Protein AF-A0A100HNG0-F1 (afdb_monomer_lite)

pLDDT: mean 71.79, std 19.23, range [31.38, 97.0]

Sequence (248 aa):
MIPTLTGMSERMNLNMEPPEPAGDRAWPEFVRHSYGSNEGLTDDTQNSEAYPYGYLGWFIRMGHHVASLIGAHTGRTDDAAVLAAALLGDMDEERDMQREHPEGLALLDEVQGLLLGKLRQFSLPVGPLLYDADEAVSVLEAWGPRIEGFHGNACVALVNYLESVKTRCQELGEVRVRRATPPAVLQVSEAEVRADVAEQLRDLAVDVEEGRLRVQEVRTGRRGSHVEVLIMGRVTRRAPDTASSEAS

Secondary structure (DSSP, 8-state):
---------PPPPTTPPPPPPPTTS---HHHHS----GGGGS-SSS-TTS-TTHHHHHHHHHHHHHHHH--TT--TTSHHHHHHHHHHHHHHHHHHHTTT-HHHHHHHHHHHHHHHHHHHHTT--SSGGG--HHHHHHHHHHHHHHHTT--SHHHHHHHHHHHHHHHHHHHT--EEEEEEPPP--S---HHHHHHHHHHHHHHHHHHHHTTSEEEEEEEEEEETTEEEEEEEEEE--PPP----S---

Foldseek 3Di:
DDDPPPPPPPADDLQDQFDADDPPDDDDPLLRDTDDDPVLPPDPPDPPVPDLCNLLSRLLSLLVRLLVVQDQPDDQLGRSLLLLLLSLVCLVVQCVSCVVPVVSNVSSVVSNCSSVVRCVVNVHDNALLPDFLVSLVSNCVVPVVVLVPDDHSSSVSNVVRNVRSVVNNPVQDWDWDKDKDPPDPPDDDPVNLVVVVVVVVVVVVVCVVVVQKAFPDWDWDDDPPIIITTTGITGRPDDPPPPDDDDD

Radius of gyration: 25.21 Å; chains: 1; bounding box: 70×52×72 Å

Structure (mmCIF, N/CA/C/O backbone):
data_AF-A0A100HNG0-F1
#
_entry.id   AF-A0A100HNG0-F1
#
loop_
_atom_site.group_PDB
_atom_site.id
_atom_site.type_symbol
_atom_site.label_atom_id
_atom_site.label_alt_id
_atom_site.label_comp_id
_atom_site.label_asym_id
_atom_site.label_entity_id
_atom_site.label_seq_id
_atom_site.pdbx_PDB_ins_code
_atom_site.Cartn_x
_atom_site.Cartn_y
_atom_site.Cartn_z
_atom_site.occupancy
_atom_site.B_iso_or_equiv
_atom_site.auth_seq_id
_atom_site.auth_comp_id
_atom_site.auth_asym_id
_atom_site.auth_atom_id
_atom_site.pdbx_PDB_model_num
ATOM 1 N N . MET A 1 1 ? -2.786 -38.242 12.229 1.00 33.72 1 MET A N 1
ATOM 2 C CA . MET A 1 1 ? -1.762 -37.183 12.326 1.00 33.72 1 MET A CA 1
ATOM 3 C C . MET A 1 1 ? -2.117 -36.134 11.299 1.00 33.72 1 MET A C 1
ATOM 5 O O . MET A 1 1 ? -2.054 -36.425 10.115 1.00 33.72 1 MET A O 1
ATOM 9 N N . ILE A 1 2 ? -2.620 -34.992 11.755 1.00 31.38 2 ILE A N 1
ATOM 10 C CA . ILE A 1 2 ? -2.959 -33.863 10.887 1.00 31.38 2 ILE A CA 1
ATOM 11 C C . ILE A 1 2 ? -1.662 -33.062 10.724 1.00 31.38 2 ILE A C 1
ATOM 13 O O . ILE A 1 2 ? -1.074 -32.715 11.749 1.00 31.38 2 ILE A O 1
ATOM 17 N N . PRO A 1 3 ? -1.169 -32.821 9.500 1.00 33.88 3 PRO A N 1
ATOM 18 C CA . PRO A 1 3 ? 0.009 -31.996 9.313 1.00 33.88 3 PRO A CA 1
ATOM 19 C C . PRO A 1 3 ? -0.356 -30.545 9.631 1.00 33.88 3 PRO A C 1
ATOM 21 O O . PRO A 1 3 ? -1.289 -29.979 9.061 1.00 33.88 3 PRO A O 1
ATOM 24 N N . THR A 1 4 ? 0.369 -29.964 10.579 1.00 35.84 4 THR A N 1
ATOM 25 C CA . THR A 1 4 ? 0.302 -28.553 10.942 1.00 35.84 4 THR A CA 1
ATOM 26 C C . THR A 1 4 ? 0.781 -27.731 9.747 1.00 35.84 4 THR A C 1
ATOM 28 O O . THR A 1 4 ? 1.970 -27.711 9.434 1.00 35.84 4 THR A O 1
ATOM 31 N N . LEU A 1 5 ? -0.145 -27.073 9.051 1.00 37.12 5 LEU A N 1
ATOM 32 C CA . LEU A 1 5 ? 0.158 -26.038 8.063 1.00 37.12 5 LEU A CA 1
ATOM 33 C C . LEU A 1 5 ? 0.636 -24.780 8.800 1.00 37.12 5 LEU A C 1
ATOM 35 O O . LEU A 1 5 ? -0.087 -23.797 8.920 1.00 37.12 5 LEU A O 1
ATOM 39 N N . THR A 1 6 ? 1.867 -24.794 9.303 1.00 40.69 6 THR A N 1
ATOM 40 C CA . THR A 1 6 ? 2.617 -23.558 9.562 1.00 40.69 6 THR A CA 1
ATOM 41 C C . THR A 1 6 ? 3.123 -23.033 8.225 1.00 40.69 6 THR A C 1
ATOM 43 O O . THR A 1 6 ? 4.297 -23.139 7.893 1.00 40.69 6 THR A O 1
ATOM 46 N N . GLY A 1 7 ? 2.202 -22.484 7.435 1.00 33.44 7 GLY A N 1
ATOM 47 C CA . GLY A 1 7 ? 2.533 -21.554 6.366 1.00 33.44 7 GLY A CA 1
ATOM 48 C C . GLY A 1 7 ? 2.832 -20.197 6.987 1.00 33.44 7 GLY A C 1
ATOM 49 O O . GLY A 1 7 ? 2.035 -19.273 6.865 1.00 33.44 7 GLY A O 1
ATOM 50 N N . MET A 1 8 ? 3.952 -20.073 7.702 1.00 32.62 8 MET A N 1
ATOM 51 C CA . MET A 1 8 ? 4.557 -18.754 7.840 1.00 32.62 8 MET A CA 1
ATOM 52 C C . MET A 1 8 ? 5.056 -18.407 6.444 1.00 32.62 8 MET A C 1
ATOM 54 O O . MET A 1 8 ? 6.105 -18.891 6.036 1.00 32.62 8 MET A O 1
ATOM 58 N N . SER A 1 9 ? 4.264 -17.646 5.687 1.00 42.25 9 SER A N 1
ATOM 59 C CA . SER A 1 9 ? 4.771 -16.972 4.496 1.00 42.25 9 SER A CA 1
ATOM 60 C C . SER A 1 9 ? 6.009 -16.202 4.943 1.00 42.25 9 SER A C 1
ATOM 62 O O . SER A 1 9 ? 5.888 -15.294 5.773 1.00 42.25 9 SER A O 1
ATOM 64 N N . GLU A 1 10 ? 7.194 -16.622 4.491 1.00 60.41 10 GLU A N 1
ATOM 65 C CA . GLU A 1 10 ? 8.417 -15.856 4.709 1.00 60.41 10 GLU A CA 1
ATOM 66 C C . GLU A 1 10 ? 8.148 -14.449 4.194 1.00 60.41 10 GLU A C 1
ATOM 68 O O . GLU A 1 10 ? 7.679 -14.247 3.072 1.00 60.41 10 GLU A O 1
ATOM 73 N N . ARG A 1 11 ? 8.304 -13.484 5.092 1.00 71.50 11 ARG A N 1
ATOM 74 C CA . ARG A 1 11 ? 7.950 -12.103 4.813 1.00 71.50 11 ARG A CA 1
ATOM 75 C C . ARG A 1 11 ? 9.000 -11.477 3.910 1.00 71.50 11 ARG A C 1
ATOM 77 O O . ARG A 1 11 ? 10.172 -11.849 3.966 1.00 71.50 11 ARG A O 1
ATOM 84 N N . MET A 1 12 ? 8.585 -10.504 3.113 1.00 74.19 12 MET A N 1
ATOM 85 C CA . MET A 1 12 ? 9.464 -9.812 2.181 1.00 74.19 12 MET A CA 1
ATOM 86 C C . MET A 1 12 ? 10.493 -8.974 2.950 1.00 74.19 12 MET A C 1
ATOM 88 O O . MET A 1 12 ? 10.155 -8.212 3.859 1.00 74.19 12 MET A O 1
ATOM 92 N N . ASN A 1 13 ? 11.768 -9.147 2.607 1.00 72.44 13 ASN A N 1
ATOM 93 C CA . ASN A 1 13 ? 12.865 -8.395 3.204 1.00 72.44 13 ASN A CA 1
ATOM 94 C C . ASN A 1 13 ? 12.892 -6.975 2.622 1.00 72.44 13 ASN A C 1
ATOM 96 O O . ASN A 1 13 ? 13.063 -6.815 1.421 1.00 72.44 13 ASN A O 1
ATOM 100 N N . LEU A 1 14 ? 12.783 -5.944 3.462 1.00 68.38 14 LEU A N 1
ATOM 101 C CA . LEU A 1 14 ? 12.806 -4.540 3.024 1.00 68.38 14 LEU A CA 1
ATOM 102 C C . LEU A 1 14 ? 14.173 -4.060 2.513 1.00 68.38 14 LEU A C 1
ATOM 104 O O . LEU A 1 14 ? 14.243 -3.042 1.830 1.00 68.38 14 LEU A O 1
ATOM 108 N N . ASN A 1 15 ? 15.246 -4.801 2.802 1.00 70.19 15 ASN A N 1
ATOM 109 C CA . ASN A 1 15 ? 16.579 -4.570 2.237 1.00 70.19 15 ASN A CA 1
ATOM 110 C C . ASN A 1 15 ? 16.809 -5.359 0.938 1.00 70.19 15 ASN A C 1
ATOM 112 O O . ASN A 1 15 ? 17.954 -5.534 0.526 1.00 70.19 15 ASN A O 1
ATOM 116 N N . MET A 1 16 ? 15.765 -5.935 0.335 1.00 72.44 16 MET A N 1
ATOM 117 C CA . MET A 1 16 ? 15.950 -6.738 -0.865 1.00 72.44 16 MET A CA 1
ATOM 118 C C . MET A 1 16 ? 16.261 -5.880 -2.090 1.00 72.44 16 MET A C 1
ATOM 120 O O . MET A 1 16 ? 15.618 -4.862 -2.350 1.00 72.44 16 MET A O 1
ATOM 124 N N . GLU A 1 17 ? 17.190 -6.383 -2.890 1.00 76.12 17 GLU A N 1
ATOM 125 C CA . GLU A 1 17 ? 17.362 -5.960 -4.271 1.00 76.12 17 GLU A CA 1
ATOM 126 C C . GLU A 1 17 ? 16.446 -6.830 -5.151 1.00 76.12 17 GLU A C 1
ATOM 128 O O . GLU A 1 17 ? 16.441 -8.059 -4.990 1.00 76.12 17 GLU A O 1
ATOM 133 N N . PRO A 1 18 ? 15.626 -6.243 -6.044 1.00 80.94 18 PRO A N 1
ATOM 134 C CA . PRO A 1 18 ? 14.819 -7.024 -6.966 1.00 80.94 18 PRO A CA 1
ATOM 135 C C . PRO A 1 18 ? 15.732 -7.801 -7.929 1.00 80.94 18 PRO A C 1
ATOM 137 O O . PRO A 1 18 ? 16.842 -7.355 -8.228 1.00 80.94 18 PRO A O 1
ATOM 140 N N . PRO A 1 19 ? 15.288 -8.966 -8.432 1.00 83.62 19 PRO A N 1
ATOM 141 C CA . PRO A 1 19 ? 16.084 -9.756 -9.361 1.00 83.62 19 PRO A CA 1
ATOM 142 C C . PRO A 1 19 ? 16.421 -8.964 -10.628 1.00 83.62 19 PRO A C 1
ATOM 144 O O . PRO A 1 19 ? 15.679 -8.069 -11.044 1.00 83.62 19 PRO A O 1
ATOM 147 N N . GLU A 1 20 ? 17.526 -9.348 -11.268 1.00 81.88 20 GLU A N 1
ATOM 148 C CA . GLU A 1 20 ? 17.889 -8.848 -12.592 1.00 81.88 20 GLU A CA 1
ATOM 149 C C . GLU A 1 20 ? 16.721 -9.014 -13.579 1.00 81.88 20 GLU A C 1
ATOM 151 O O . GLU A 1 20 ? 15.998 -10.022 -13.535 1.00 81.88 20 GLU A O 1
ATOM 156 N N . PRO A 1 21 ? 16.515 -8.035 -14.474 1.00 80.56 21 PRO A N 1
ATOM 157 C CA . PRO A 1 21 ? 15.400 -8.069 -15.392 1.00 80.56 21 PRO A CA 1
ATOM 158 C C . PRO A 1 21 ? 15.595 -9.203 -16.408 1.00 80.56 21 PRO A C 1
ATOM 160 O O . PRO A 1 21 ? 16.718 -9.556 -16.780 1.00 80.56 21 PRO A O 1
ATOM 163 N N . ALA A 1 22 ? 14.493 -9.797 -16.868 1.00 76.81 22 ALA A N 1
ATOM 164 C CA . ALA A 1 22 ? 14.544 -10.954 -17.758 1.00 76.81 22 ALA A CA 1
ATOM 165 C C . ALA A 1 22 ? 15.304 -10.648 -19.065 1.00 76.81 22 ALA A C 1
ATOM 167 O O . ALA A 1 22 ? 15.182 -9.573 -19.646 1.00 76.81 22 ALA A O 1
ATOM 168 N N . GLY A 1 23 ? 16.082 -11.611 -19.563 1.00 78.06 23 GLY A N 1
ATOM 169 C CA . GLY A 1 23 ? 16.858 -11.458 -20.803 1.00 78.06 23 GLY A CA 1
ATOM 170 C C . GLY A 1 23 ? 16.035 -11.546 -22.097 1.00 78.06 23 GLY A C 1
ATOM 171 O O . GLY A 1 23 ? 16.613 -11.626 -23.177 1.00 78.06 23 GLY A O 1
ATOM 172 N N . ASP A 1 24 ? 14.707 -11.581 -22.000 1.00 80.69 24 ASP A N 1
ATOM 173 C CA . ASP A 1 24 ? 13.773 -11.697 -23.124 1.00 80.69 24 ASP A CA 1
ATOM 174 C C . ASP A 1 24 ? 13.606 -10.391 -23.915 1.00 80.69 24 ASP A C 1
ATOM 176 O O . ASP A 1 24 ? 13.125 -10.417 -25.050 1.00 80.69 24 ASP A O 1
ATOM 180 N N . ARG A 1 25 ? 14.058 -9.259 -23.356 1.00 83.19 25 ARG A N 1
ATOM 181 C CA . ARG A 1 25 ? 14.098 -7.964 -24.040 1.00 83.19 25 ARG A CA 1
ATOM 182 C C . ARG A 1 25 ? 15.384 -7.174 -23.796 1.00 83.19 25 ARG A C 1
ATOM 184 O O . ARG A 1 25 ? 16.137 -7.392 -22.844 1.00 83.19 25 ARG A O 1
ATOM 191 N N . ALA A 1 26 ? 15.624 -6.207 -24.679 1.00 82.38 26 ALA A N 1
ATOM 192 C CA . ALA A 1 26 ? 16.691 -5.228 -24.520 1.00 82.38 26 ALA A CA 1
ATOM 193 C C . ALA A 1 26 ? 16.265 -4.162 -23.499 1.00 82.38 26 ALA A C 1
ATOM 195 O O . ALA A 1 26 ? 15.577 -3.205 -23.836 1.00 82.38 26 ALA A O 1
ATOM 196 N N . TRP A 1 27 ? 16.648 -4.365 -22.241 1.00 84.19 27 TRP A N 1
ATOM 197 C CA . TRP A 1 27 ? 16.436 -3.387 -21.176 1.00 84.19 27 TRP A CA 1
ATOM 198 C C . TRP A 1 27 ? 17.409 -2.212 -21.287 1.00 84.19 27 TRP A C 1
ATOM 200 O O . TRP A 1 27 ? 18.586 -2.452 -21.590 1.00 84.19 27 TRP A O 1
ATOM 210 N N . PRO A 1 28 ? 16.962 -0.981 -20.985 1.00 82.94 28 PRO A N 1
ATOM 211 C CA . PRO A 1 28 ? 17.861 0.159 -20.878 1.00 82.94 28 PRO A CA 1
ATOM 212 C C . PRO A 1 28 ? 18.907 -0.058 -19.791 1.00 82.94 28 PRO A C 1
ATOM 214 O O . PRO A 1 28 ? 18.672 -0.769 -18.810 1.00 82.94 28 PRO A O 1
ATOM 217 N N . GLU A 1 29 ? 20.066 0.573 -19.960 1.00 78.81 29 GLU A N 1
ATOM 218 C CA . GLU A 1 29 ? 21.220 0.358 -19.084 1.00 78.81 29 GLU A CA 1
ATOM 219 C C . GLU A 1 29 ? 20.900 0.690 -17.620 1.00 78.81 29 GLU A C 1
ATOM 221 O O . GLU A 1 29 ? 21.229 -0.084 -16.726 1.00 78.81 29 GLU A O 1
ATOM 226 N N . PHE A 1 30 ? 20.148 1.769 -17.378 1.00 76.00 30 PHE A N 1
ATOM 227 C CA . PHE A 1 30 ? 19.740 2.182 -16.033 1.00 76.00 30 PHE A CA 1
ATOM 228 C C . PHE A 1 30 ? 18.836 1.170 -15.314 1.00 76.00 30 PHE A C 1
ATOM 230 O O . PHE A 1 30 ? 18.809 1.159 -14.091 1.00 76.00 30 PHE A O 1
ATOM 237 N N . VAL A 1 31 ? 18.132 0.288 -16.036 1.00 79.50 31 VAL A N 1
ATOM 238 C CA . VAL A 1 31 ? 17.327 -0.787 -15.423 1.00 79.50 31 VAL A CA 1
ATOM 239 C C . VAL A 1 31 ? 18.200 -1.973 -15.007 1.00 79.50 31 VAL A C 1
ATOM 241 O O . VAL A 1 31 ? 17.812 -2.747 -14.140 1.00 79.50 31 VAL A O 1
ATOM 244 N N . ARG A 1 32 ? 19.379 -2.128 -15.619 1.00 72.12 32 ARG A N 1
ATOM 245 C CA . ARG A 1 32 ? 20.334 -3.213 -15.336 1.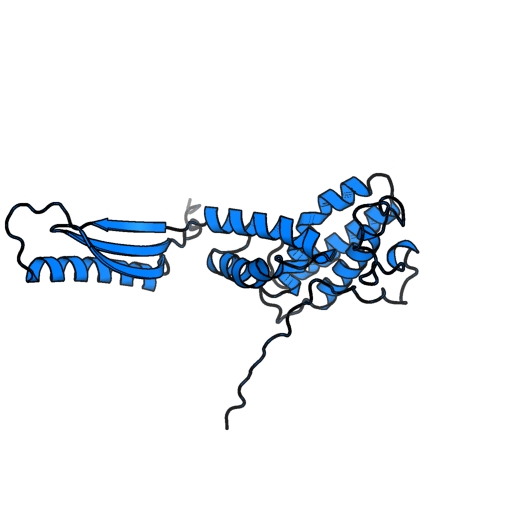00 72.12 32 ARG A CA 1
ATOM 246 C C . ARG A 1 32 ? 21.354 -2.852 -14.260 1.00 72.12 32 ARG A C 1
ATOM 248 O O . ARG A 1 32 ? 22.036 -3.735 -13.755 1.00 72.12 32 ARG A O 1
ATOM 255 N N . HIS A 1 33 ? 21.494 -1.572 -13.928 1.00 65.56 33 HIS A N 1
ATOM 256 C CA . HIS A 1 33 ? 22.388 -1.142 -12.859 1.00 65.56 33 HIS A CA 1
ATOM 257 C C . HIS A 1 33 ? 21.770 -1.496 -11.500 1.00 65.56 33 HIS A C 1
ATOM 259 O O . HIS A 1 33 ? 20.709 -0.990 -11.133 1.00 65.56 33 HIS A O 1
ATOM 265 N N . SER A 1 34 ? 22.415 -2.409 -10.770 1.00 51.94 34 SER A N 1
ATOM 266 C CA . SER A 1 34 ? 22.028 -2.804 -9.413 1.00 51.94 34 SER A CA 1
ATOM 267 C C . SER A 1 34 ? 22.320 -1.660 -8.435 1.00 51.94 34 SER A C 1
ATOM 269 O O . SER A 1 34 ? 23.421 -1.104 -8.449 1.00 51.94 34 SER A O 1
ATOM 271 N N . TYR A 1 35 ? 21.367 -1.319 -7.563 1.00 51.84 35 TYR A N 1
ATOM 272 C CA . TYR A 1 35 ? 21.581 -0.309 -6.526 1.00 51.84 35 TYR A CA 1
ATOM 273 C C . TYR A 1 35 ? 21.898 -0.978 -5.201 1.00 51.84 35 TYR A C 1
ATOM 275 O O . TYR A 1 35 ? 21.044 -1.594 -4.582 1.00 51.84 35 TYR A O 1
ATOM 283 N N . GLY A 1 36 ? 23.135 -0.790 -4.745 1.00 41.78 36 GLY A N 1
ATOM 284 C CA . GLY A 1 36 ? 23.505 -0.958 -3.345 1.00 41.78 36 GLY A CA 1
ATOM 285 C C . GLY A 1 36 ? 24.034 -2.340 -2.968 1.00 41.78 36 GLY A C 1
ATOM 286 O O . GLY A 1 36 ? 23.298 -3.220 -2.532 1.00 41.78 36 GLY A O 1
ATOM 287 N N . SER A 1 37 ? 25.364 -2.469 -2.928 1.00 35.94 37 SER A N 1
ATOM 288 C CA . SER A 1 37 ? 25.937 -3.026 -1.702 1.00 35.94 37 SER A CA 1
ATOM 289 C C . SER A 1 37 ? 25.512 -2.112 -0.540 1.00 35.94 37 SER A C 1
ATOM 291 O O . SER A 1 37 ? 25.360 -0.901 -0.718 1.00 35.94 37 SER A O 1
ATOM 293 N N . ASN A 1 38 ? 25.334 -2.666 0.661 1.00 37.81 38 ASN A N 1
ATOM 294 C CA . ASN A 1 38 ? 24.991 -1.919 1.885 1.00 37.81 38 ASN A CA 1
ATOM 295 C C . ASN A 1 38 ? 25.947 -0.741 2.220 1.00 37.81 38 ASN A C 1
ATOM 297 O O . ASN A 1 38 ? 25.716 -0.032 3.192 1.00 37.81 38 ASN A O 1
ATOM 301 N N . GLU A 1 39 ? 27.016 -0.531 1.450 1.00 34.94 39 GLU A N 1
ATOM 302 C CA . GLU A 1 39 ? 28.027 0.515 1.635 1.00 34.94 39 GLU A CA 1
ATOM 303 C C . GLU A 1 39 ? 27.614 1.885 1.060 1.00 34.94 39 GLU A C 1
ATOM 305 O O . GLU A 1 39 ? 28.270 2.883 1.334 1.00 34.94 39 GLU A O 1
ATOM 310 N N . GLY A 1 40 ? 26.519 1.978 0.293 1.00 36.12 40 GLY A N 1
ATOM 311 C CA . GLY A 1 40 ? 26.063 3.249 -0.299 1.00 36.12 40 GLY A CA 1
ATOM 312 C C . GLY A 1 40 ? 25.277 4.179 0.639 1.00 36.12 40 GLY A C 1
ATOM 313 O O . GLY A 1 40 ? 25.028 5.330 0.286 1.00 36.12 40 GLY A O 1
ATOM 314 N N . LEU A 1 41 ? 24.878 3.695 1.819 1.00 41.88 41 LEU A N 1
ATOM 315 C CA . LEU A 1 41 ? 24.088 4.449 2.808 1.00 41.88 41 LEU A CA 1
ATOM 316 C C . LEU A 1 41 ? 24.914 4.897 4.024 1.00 41.88 41 LEU A C 1
ATOM 318 O O . LEU A 1 41 ? 24.397 5.585 4.900 1.00 41.88 41 LEU A O 1
ATOM 322 N N . THR A 1 42 ? 26.195 4.529 4.086 1.00 35.62 42 THR A N 1
ATOM 323 C CA . THR A 1 42 ? 27.129 4.979 5.124 1.00 35.62 42 THR A CA 1
ATOM 324 C C . THR A 1 42 ? 27.996 6.098 4.574 1.00 35.62 42 THR A C 1
ATOM 326 O O . THR A 1 42 ? 29.127 5.858 4.174 1.00 35.62 42 THR A O 1
ATOM 329 N N . ASP A 1 43 ? 27.429 7.291 4.454 1.00 34.41 43 ASP A N 1
ATOM 330 C CA . ASP A 1 43 ? 28.063 8.534 4.905 1.00 34.41 43 ASP A CA 1
ATOM 331 C C . ASP A 1 43 ? 27.235 9.721 4.408 1.00 34.41 43 ASP A C 1
ATOM 333 O O . ASP A 1 43 ? 27.002 9.900 3.213 1.00 34.41 43 ASP A O 1
ATOM 337 N N . ASP A 1 44 ? 26.834 10.571 5.355 1.00 38.97 44 ASP A N 1
ATOM 338 C CA . ASP A 1 44 ? 26.105 11.843 5.201 1.00 38.97 44 ASP A CA 1
ATOM 339 C C . ASP A 1 44 ? 26.873 12.912 4.386 1.00 38.97 44 ASP A C 1
ATOM 341 O O . ASP A 1 44 ? 26.595 14.113 4.433 1.00 38.97 44 ASP A O 1
ATOM 345 N N . THR A 1 45 ? 27.872 12.498 3.615 1.00 37.84 45 THR A N 1
ATOM 346 C CA . THR A 1 45 ? 28.741 13.359 2.830 1.00 37.84 45 THR A CA 1
ATOM 347 C C . THR A 1 45 ? 29.038 12.698 1.486 1.00 37.84 45 THR A C 1
ATOM 349 O O . THR A 1 45 ? 29.850 11.787 1.417 1.00 37.84 45 THR A O 1
ATOM 352 N N . GLN A 1 46 ? 28.446 13.249 0.416 1.00 36.59 46 GLN A N 1
ATOM 353 C CA . GLN A 1 46 ? 28.834 13.080 -1.002 1.00 36.59 46 GLN A CA 1
ATOM 354 C C . GLN A 1 46 ? 28.244 11.927 -1.849 1.00 36.59 46 GLN A C 1
ATOM 356 O O . GLN A 1 46 ? 28.904 11.497 -2.788 1.00 36.59 46 GLN A O 1
ATOM 361 N N . ASN A 1 47 ? 26.986 11.507 -1.663 1.00 39.72 47 ASN A N 1
ATOM 362 C CA . ASN A 1 47 ? 26.334 10.562 -2.603 1.00 39.72 47 ASN A CA 1
ATOM 363 C C . ASN A 1 47 ? 25.270 11.176 -3.537 1.00 39.72 47 ASN A C 1
ATOM 365 O O . ASN A 1 47 ? 24.515 10.450 -4.178 1.00 39.72 47 ASN A O 1
ATOM 369 N N . SER A 1 48 ? 25.233 12.502 -3.692 1.00 36.91 48 SER A N 1
ATOM 370 C CA . SER A 1 48 ? 24.227 13.189 -4.520 1.00 36.91 48 SER A CA 1
ATOM 371 C C . SER A 1 48 ? 24.371 13.011 -6.042 1.00 36.91 48 SER A C 1
ATOM 373 O O . SER A 1 48 ? 23.545 13.544 -6.773 1.00 36.91 48 SER A O 1
ATOM 375 N N . GLU A 1 49 ? 25.383 12.299 -6.553 1.00 36.44 49 GLU A N 1
ATOM 376 C CA . GLU A 1 49 ? 25.665 12.266 -8.004 1.00 36.44 49 GLU A CA 1
ATOM 377 C C . GLU A 1 49 ? 26.081 10.901 -8.577 1.00 36.44 49 GLU A C 1
ATOM 379 O O . GLU A 1 49 ? 26.457 10.830 -9.745 1.00 36.44 49 GLU A O 1
ATOM 384 N N . ALA A 1 50 ? 26.017 9.796 -7.825 1.00 39.94 50 ALA A N 1
ATOM 385 C CA . ALA A 1 50 ? 26.570 8.543 -8.348 1.00 39.94 50 ALA A CA 1
ATOM 386 C C . ALA A 1 50 ? 25.779 7.984 -9.547 1.00 39.94 50 ALA A C 1
ATOM 388 O O . ALA A 1 50 ? 26.406 7.453 -10.451 1.00 39.94 50 ALA A O 1
ATOM 389 N N . TYR A 1 51 ? 24.452 8.150 -9.613 1.00 46.34 51 TYR A N 1
ATOM 390 C CA . TYR A 1 51 ? 23.647 7.946 -10.829 1.00 46.34 51 TYR A CA 1
ATOM 391 C C . TYR A 1 51 ? 22.211 8.469 -10.594 1.00 46.34 51 TYR A C 1
ATOM 393 O O . TYR A 1 51 ? 21.522 7.933 -9.722 1.00 46.34 51 TYR A O 1
ATOM 401 N N . PRO A 1 52 ? 21.701 9.432 -11.383 1.00 50.69 52 PRO A N 1
ATOM 402 C CA . PRO A 1 52 ? 20.386 10.046 -11.152 1.00 50.69 52 PRO A CA 1
ATOM 403 C C . PRO A 1 52 ? 19.183 9.110 -11.389 1.00 50.69 52 PRO A C 1
ATOM 405 O O . PRO A 1 52 ? 18.085 9.417 -10.944 1.00 50.69 52 PRO A O 1
ATOM 408 N N . TYR A 1 53 ? 19.366 7.959 -12.050 1.00 54.44 53 TYR A N 1
ATOM 409 C CA . TYR A 1 53 ? 18.275 7.036 -12.431 1.00 54.44 53 TYR A CA 1
ATOM 410 C C . TYR A 1 53 ? 18.146 5.808 -11.541 1.00 54.44 53 TYR A C 1
ATOM 412 O O . TYR A 1 53 ? 17.592 4.783 -11.942 1.00 54.44 53 TYR A O 1
ATOM 420 N N . GLY A 1 54 ? 18.710 5.878 -10.345 1.00 64.06 54 GLY A N 1
ATOM 421 C CA . GLY A 1 54 ? 18.939 4.661 -9.608 1.00 64.06 54 GLY A CA 1
ATOM 422 C C . GLY A 1 54 ? 17.773 4.032 -8.927 1.00 64.06 54 GLY A C 1
ATOM 423 O O . GLY A 1 54 ? 17.500 2.834 -9.039 1.00 64.06 54 GLY A O 1
ATOM 424 N N . TYR A 1 55 ? 17.041 4.916 -8.287 1.00 78.06 55 TYR A N 1
ATOM 425 C CA . TYR A 1 55 ? 15.748 4.589 -7.767 1.00 78.06 55 TYR A CA 1
ATOM 426 C C . TYR A 1 55 ? 14.806 4.157 -8.902 1.00 78.06 55 TYR A C 1
ATOM 428 O O . TYR A 1 55 ? 14.181 3.114 -8.771 1.00 78.06 55 TYR A O 1
ATOM 436 N N . LEU A 1 56 ? 14.834 4.812 -10.075 1.00 83.56 56 LEU A N 1
ATOM 437 C CA . LEU A 1 56 ? 14.023 4.424 -11.240 1.00 83.56 56 LEU A CA 1
ATOM 438 C C . LEU A 1 56 ? 14.291 2.982 -11.714 1.00 83.56 56 LEU A C 1
ATOM 440 O O . LEU A 1 56 ? 13.358 2.203 -11.916 1.00 83.56 56 LEU A O 1
ATOM 444 N N . GLY A 1 57 ? 15.559 2.599 -11.902 1.00 84.50 57 GLY A N 1
ATOM 445 C CA . GLY A 1 57 ? 15.921 1.241 -12.326 1.00 84.50 57 GLY A CA 1
ATOM 446 C C . GLY A 1 57 ? 15.522 0.173 -11.305 1.00 84.50 57 GLY A C 1
ATOM 447 O O . GLY A 1 57 ? 15.031 -0.902 -11.667 1.00 84.50 57 GLY A O 1
ATOM 448 N N . TRP A 1 58 ? 15.689 0.477 -10.016 1.00 87.06 58 TRP A N 1
ATOM 449 C CA . TRP A 1 58 ? 15.186 -0.347 -8.919 1.00 87.06 58 TRP A CA 1
ATOM 450 C C . TRP A 1 58 ? 13.654 -0.449 -8.938 1.00 87.06 58 TRP A C 1
ATOM 452 O O . TRP A 1 58 ? 13.120 -1.555 -8.882 1.00 87.06 58 TRP A O 1
ATOM 462 N N . PHE A 1 59 ? 12.952 0.674 -9.092 1.00 88.94 59 PHE A N 1
ATOM 463 C CA . PHE A 1 59 ? 11.495 0.777 -9.061 1.00 88.94 59 PHE A CA 1
ATOM 464 C C . PHE A 1 59 ? 10.860 -0.061 -10.167 1.00 88.94 59 PHE A C 1
ATOM 466 O O . PHE A 1 59 ? 9.946 -0.849 -9.917 1.00 88.94 59 PHE A O 1
ATOM 473 N N . ILE A 1 60 ? 11.401 0.036 -11.386 1.00 90.38 60 ILE A N 1
ATOM 474 C CA . ILE A 1 60 ? 10.949 -0.754 -12.532 1.00 90.38 60 ILE A CA 1
ATOM 475 C C . ILE A 1 60 ? 11.113 -2.250 -12.241 1.00 90.38 60 ILE A C 1
ATOM 477 O O . ILE A 1 60 ? 10.149 -3.014 -12.349 1.00 90.38 60 ILE A O 1
ATOM 481 N N . ARG A 1 61 ? 12.307 -2.682 -11.814 1.00 89.81 61 ARG A N 1
ATOM 482 C CA . ARG A 1 61 ? 12.568 -4.095 -11.487 1.00 89.81 61 ARG A CA 1
ATOM 483 C C . ARG A 1 61 ? 11.676 -4.589 -10.352 1.00 89.81 61 ARG A C 1
ATOM 485 O O . ARG A 1 61 ? 11.127 -5.686 -10.449 1.00 89.81 61 ARG A O 1
ATOM 492 N N . MET A 1 62 ? 11.487 -3.781 -9.312 1.00 90.44 62 M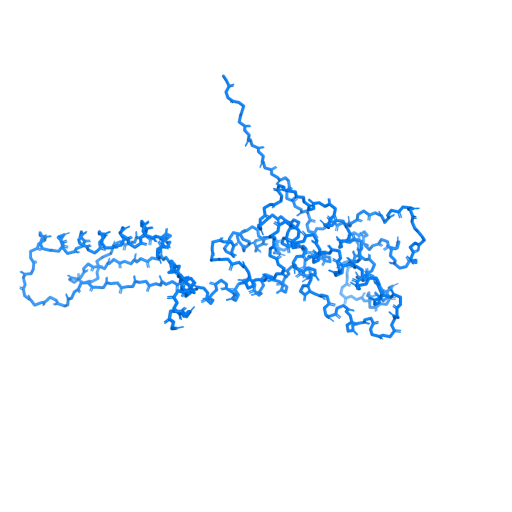ET A N 1
ATOM 493 C CA . MET A 1 62 ? 10.632 -4.126 -8.183 1.00 90.44 62 MET A CA 1
ATOM 494 C C . MET A 1 62 ? 9.169 -4.256 -8.610 1.00 90.44 62 MET A C 1
ATOM 496 O O . MET A 1 62 ? 8.521 -5.235 -8.250 1.00 90.44 62 MET A O 1
ATOM 500 N N . GLY A 1 63 ? 8.662 -3.351 -9.449 1.00 93.12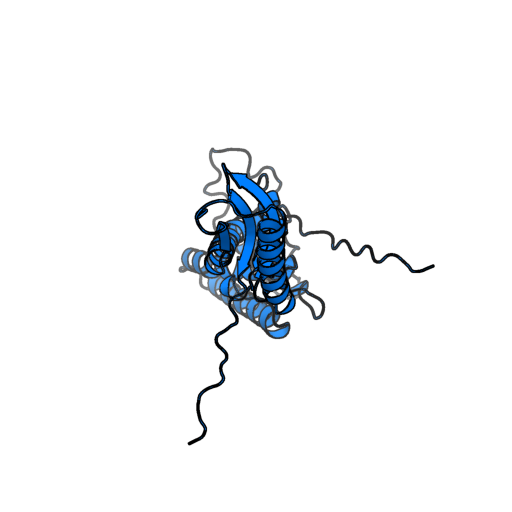 63 GLY A N 1
ATOM 501 C CA . GLY A 1 63 ? 7.310 -3.433 -9.999 1.00 93.12 63 GLY A CA 1
ATOM 502 C C . GLY A 1 63 ? 7.063 -4.730 -10.774 1.00 93.12 63 GLY A C 1
ATOM 503 O O . GLY A 1 63 ? 6.085 -5.435 -10.516 1.00 93.12 63 GLY A O 1
ATOM 504 N N . HIS A 1 64 ? 7.984 -5.109 -11.665 1.00 93.06 64 HIS A N 1
ATOM 505 C CA . HIS A 1 64 ? 7.906 -6.390 -12.377 1.00 93.06 64 HIS A CA 1
ATOM 506 C C . HIS A 1 64 ? 8.024 -7.594 -11.433 1.00 93.06 64 HIS A C 1
ATOM 508 O O . HIS A 1 64 ? 7.268 -8.562 -11.565 1.00 93.06 64 HIS A O 1
ATOM 514 N N . HIS A 1 65 ? 8.943 -7.539 -10.468 1.00 91.88 65 HIS A N 1
ATOM 515 C CA . HIS A 1 65 ? 9.140 -8.606 -9.497 1.00 91.88 65 HIS A CA 1
ATOM 516 C C . HIS A 1 65 ? 7.883 -8.838 -8.655 1.00 91.88 65 HIS A C 1
ATOM 518 O O . HIS A 1 65 ? 7.361 -9.951 -8.629 1.00 91.88 65 HIS A O 1
ATOM 524 N N . VAL A 1 66 ? 7.340 -7.793 -8.037 1.00 93.31 66 VAL A N 1
ATOM 525 C CA . VAL A 1 66 ? 6.134 -7.877 -7.207 1.00 93.31 66 VAL A CA 1
ATOM 526 C C . VAL A 1 66 ? 4.938 -8.361 -8.025 1.00 93.31 66 VAL A C 1
ATOM 528 O O . VAL A 1 66 ? 4.214 -9.253 -7.586 1.00 93.31 66 VAL A O 1
ATOM 531 N N . ALA A 1 67 ? 4.768 -7.866 -9.254 1.00 94.62 67 ALA A N 1
ATOM 532 C CA . ALA A 1 67 ? 3.717 -8.340 -10.152 1.00 94.62 67 ALA A CA 1
ATOM 533 C C . ALA A 1 67 ? 3.810 -9.848 -10.452 1.00 94.62 67 ALA A C 1
ATOM 535 O O . ALA A 1 67 ? 2.780 -10.499 -10.660 1.00 94.62 67 ALA A O 1
ATOM 536 N N . SER A 1 68 ? 5.025 -10.409 -10.476 1.00 92.50 68 SER A N 1
ATOM 537 C CA . SER A 1 68 ? 5.252 -11.844 -10.687 1.00 92.50 68 SER A CA 1
ATOM 538 C C . SER A 1 68 ? 4.858 -12.704 -9.479 1.00 92.50 68 SER A C 1
ATOM 540 O O . SER A 1 68 ? 4.495 -13.866 -9.657 1.00 92.50 68 SER A O 1
ATOM 542 N N . LEU A 1 69 ? 4.869 -12.129 -8.271 1.00 92.44 69 LEU A N 1
ATOM 543 C CA . LEU A 1 69 ? 4.486 -12.807 -7.028 1.00 92.44 69 LEU A CA 1
ATOM 544 C C . LEU A 1 69 ? 2.965 -12.826 -6.803 1.00 92.44 69 LEU A C 1
ATOM 546 O O . LEU A 1 69 ? 2.466 -13.625 -6.011 1.00 92.44 69 LEU A O 1
ATOM 550 N N . ILE A 1 70 ? 2.219 -11.958 -7.494 1.00 94.62 70 ILE A N 1
ATOM 551 C CA . ILE A 1 70 ? 0.764 -11.847 -7.356 1.00 94.62 70 ILE A CA 1
ATOM 552 C C . ILE A 1 70 ? 0.050 -12.927 -8.184 1.00 94.62 70 ILE A C 1
ATOM 554 O O . ILE A 1 70 ? 0.163 -12.989 -9.418 1.00 94.62 70 ILE A O 1
ATOM 558 N N . GLY A 1 71 ? -0.763 -13.733 -7.499 1.00 93.06 71 GLY A N 1
ATOM 559 C CA . GLY A 1 71 ? -1.563 -14.809 -8.074 1.00 93.06 71 GLY A CA 1
ATOM 560 C C . GLY A 1 71 ? -2.894 -15.034 -7.351 1.00 93.06 71 GLY A C 1
ATOM 561 O O . GLY A 1 71 ? -3.297 -14.271 -6.479 1.00 93.06 71 GLY A O 1
ATOM 562 N N . ALA A 1 72 ? -3.578 -16.129 -7.699 1.00 90.06 72 ALA A N 1
ATOM 563 C CA . ALA A 1 72 ? -4.937 -16.432 -7.226 1.00 90.06 72 ALA A CA 1
ATOM 564 C C . ALA A 1 72 ? -5.067 -16.634 -5.705 1.00 90.06 72 ALA A C 1
ATOM 566 O O . ALA A 1 72 ? -6.173 -16.593 -5.175 1.00 90.06 72 ALA A O 1
ATOM 567 N N . HIS A 1 73 ? -3.953 -16.884 -5.019 1.00 89.75 73 HIS A N 1
ATOM 568 C CA . HIS A 1 73 ? -3.910 -17.114 -3.575 1.00 89.75 73 HIS A CA 1
ATOM 569 C C . HIS A 1 73 ? -3.311 -15.942 -2.798 1.00 89.75 73 HIS A C 1
ATOM 571 O O . HIS A 1 73 ? -3.179 -16.044 -1.584 1.00 89.75 73 HIS A O 1
ATOM 577 N N . THR A 1 74 ? -2.944 -14.852 -3.476 1.00 91.75 74 THR A N 1
ATOM 578 C CA . THR A 1 74 ? -2.430 -13.656 -2.811 1.00 91.75 74 THR A CA 1
ATOM 579 C C . THR A 1 74 ? -3.560 -12.997 -2.027 1.00 91.75 74 THR A C 1
ATOM 581 O O . THR A 1 74 ? -4.586 -12.620 -2.591 1.00 91.75 74 THR A O 1
ATOM 584 N N . GLY A 1 75 ? -3.375 -12.879 -0.717 1.00 90.25 75 GLY A N 1
ATOM 585 C CA . GLY A 1 75 ? -4.264 -12.167 0.185 1.00 90.25 75 GLY A CA 1
ATOM 586 C C . GLY A 1 75 ? -4.174 -10.652 0.010 1.00 90.25 75 GLY A C 1
ATOM 587 O O . GLY A 1 75 ? -3.168 -10.099 -0.431 1.00 90.25 75 GLY A O 1
ATOM 588 N N . ARG A 1 76 ? -5.241 -9.952 0.403 1.00 92.25 76 ARG A N 1
ATOM 589 C CA . ARG A 1 76 ? -5.360 -8.488 0.270 1.00 92.25 76 ARG A CA 1
ATOM 590 C C . ARG A 1 76 ? -4.354 -7.709 1.123 1.00 92.25 76 ARG A C 1
ATOM 592 O O . ARG A 1 76 ? -4.035 -6.578 0.782 1.00 92.25 76 ARG A O 1
ATOM 599 N N . THR A 1 77 ? -3.843 -8.322 2.189 1.00 91.75 77 THR A N 1
ATOM 600 C CA . THR A 1 77 ? -2.839 -7.755 3.106 1.00 91.75 77 THR A CA 1
ATOM 601 C C . THR A 1 77 ? -1.479 -8.453 2.999 1.00 91.75 77 THR A C 1
ATOM 603 O O . THR A 1 77 ? -0.625 -8.266 3.868 1.00 91.75 77 THR A O 1
ATOM 606 N N . ASP A 1 78 ? -1.288 -9.306 1.989 1.00 93.50 78 ASP A N 1
ATOM 607 C CA . ASP A 1 78 ? -0.014 -9.987 1.762 1.00 93.50 78 ASP A CA 1
ATOM 608 C C . ASP A 1 78 ? 1.041 -9.005 1.262 1.00 93.50 78 ASP A C 1
ATOM 610 O O . ASP A 1 78 ? 0.733 -7.992 0.630 1.00 93.50 78 ASP A O 1
ATOM 614 N N . ASP A 1 79 ? 2.306 -9.341 1.499 1.00 91.94 79 ASP A N 1
ATOM 615 C CA . ASP A 1 79 ? 3.418 -8.423 1.274 1.00 91.94 79 ASP A CA 1
ATOM 616 C C . ASP A 1 79 ? 3.493 -7.923 -0.178 1.00 91.94 79 ASP A C 1
ATOM 618 O O . ASP A 1 79 ? 3.665 -6.729 -0.410 1.00 91.94 79 ASP A O 1
ATOM 622 N N . ALA A 1 80 ? 3.273 -8.810 -1.155 1.00 93.19 80 ALA A N 1
ATOM 623 C CA . ALA A 1 80 ? 3.259 -8.443 -2.570 1.00 93.19 80 ALA A CA 1
ATOM 624 C C . ALA A 1 80 ? 2.086 -7.512 -2.932 1.00 93.19 80 ALA A C 1
ATOM 626 O O . ALA A 1 80 ? 2.250 -6.611 -3.750 1.00 93.19 80 ALA A O 1
ATOM 627 N N . ALA A 1 81 ? 0.910 -7.691 -2.319 1.00 94.38 81 ALA A N 1
ATOM 628 C CA . ALA A 1 81 ? -0.240 -6.819 -2.558 1.00 94.38 81 ALA A CA 1
ATOM 629 C C . ALA A 1 81 ? -0.007 -5.422 -1.963 1.00 94.38 81 ALA A C 1
ATOM 631 O O . ALA A 1 81 ? -0.231 -4.415 -2.636 1.00 94.38 81 ALA A O 1
ATOM 632 N N . VAL A 1 82 ? 0.505 -5.366 -0.729 1.00 95.19 82 VAL A N 1
ATOM 633 C CA . VAL A 1 82 ? 0.827 -4.111 -0.038 1.00 95.19 82 VAL A CA 1
ATOM 634 C C . VAL A 1 82 ? 1.920 -3.348 -0.782 1.00 95.19 82 VAL A C 1
ATOM 636 O O . VAL A 1 82 ? 1.749 -2.162 -1.055 1.00 95.19 82 VAL A O 1
ATOM 639 N N . LEU A 1 83 ? 3.012 -4.017 -1.164 1.00 93.62 83 LEU A N 1
ATOM 640 C CA . LEU A 1 83 ? 4.119 -3.369 -1.866 1.00 93.62 83 LEU A CA 1
ATOM 641 C C . LEU A 1 83 ? 3.719 -2.914 -3.276 1.00 93.62 83 LEU A C 1
ATOM 643 O O . LEU A 1 83 ? 4.109 -1.829 -3.692 1.00 93.62 83 LEU A O 1
ATOM 647 N N . ALA A 1 84 ? 2.889 -3.677 -3.995 1.00 95.56 84 ALA A N 1
ATOM 648 C CA . ALA A 1 84 ? 2.346 -3.240 -5.283 1.00 95.56 84 ALA A CA 1
ATOM 649 C C . ALA A 1 84 ? 1.510 -1.960 -5.151 1.00 95.56 84 ALA A C 1
ATOM 651 O O . ALA A 1 84 ? 1.649 -1.046 -5.961 1.00 95.56 84 ALA A O 1
ATOM 652 N N . ALA A 1 85 ? 0.650 -1.885 -4.133 1.00 95.75 85 ALA A N 1
ATOM 653 C CA . ALA A 1 85 ? -0.149 -0.695 -3.868 1.00 95.75 85 ALA A CA 1
ATOM 654 C C . ALA A 1 85 ? 0.710 0.494 -3.402 1.00 95.75 85 ALA A C 1
ATOM 656 O O . ALA A 1 85 ? 0.407 1.630 -3.759 1.00 95.75 85 ALA A O 1
ATOM 657 N N . ALA A 1 86 ? 1.786 0.240 -2.652 1.00 94.25 86 ALA A N 1
ATOM 658 C CA . ALA A 1 86 ? 2.748 1.261 -2.251 1.00 94.25 86 ALA A CA 1
ATOM 659 C C . ALA A 1 86 ? 3.495 1.847 -3.457 1.00 94.25 86 ALA A C 1
ATOM 661 O O . ALA A 1 86 ? 3.492 3.061 -3.631 1.00 94.25 86 ALA A O 1
ATOM 662 N N . LEU A 1 87 ? 4.027 0.999 -4.346 1.00 94.12 87 LEU A N 1
ATOM 663 C CA . LEU A 1 87 ? 4.658 1.436 -5.598 1.00 94.12 87 LEU A CA 1
ATOM 664 C C . LEU A 1 87 ? 3.687 2.241 -6.471 1.00 94.12 87 LEU A C 1
ATOM 666 O O . LEU A 1 87 ? 4.065 3.247 -7.055 1.00 94.12 87 LEU A O 1
ATOM 670 N N . LEU A 1 88 ? 2.413 1.845 -6.546 1.00 94.75 88 LEU A N 1
ATOM 671 C CA . LEU A 1 88 ? 1.411 2.638 -7.265 1.00 94.75 88 LEU A CA 1
ATOM 672 C C . LEU A 1 88 ? 1.170 4.017 -6.637 1.00 94.75 88 LEU A C 1
ATOM 674 O O . LEU A 1 88 ? 0.902 4.957 -7.378 1.00 94.75 88 LEU A O 1
ATOM 678 N N . GLY A 1 89 ? 1.248 4.137 -5.309 1.00 90.12 89 GLY A N 1
ATOM 679 C CA . GLY A 1 89 ? 1.127 5.418 -4.607 1.00 90.12 89 GLY A CA 1
ATOM 680 C C . GLY A 1 89 ? 2.320 6.351 -4.825 1.00 90.12 89 GLY A C 1
ATOM 681 O O . GLY A 1 89 ? 2.144 7.562 -4.806 1.00 90.12 89 GLY A O 1
ATOM 682 N N . ASP A 1 90 ? 3.497 5.783 -5.077 1.00 90.12 90 ASP A N 1
ATOM 683 C CA . ASP A 1 90 ? 4.761 6.494 -5.319 1.00 90.12 90 ASP A CA 1
ATOM 684 C C . ASP A 1 90 ? 4.969 6.841 -6.814 1.00 90.12 90 ASP A C 1
ATOM 686 O O . ASP A 1 90 ? 5.864 7.592 -7.189 1.00 90.12 90 ASP A O 1
ATOM 690 N N . MET A 1 91 ? 4.111 6.313 -7.696 1.00 90.81 91 MET A N 1
ATOM 691 C CA . MET A 1 91 ? 4.248 6.418 -9.153 1.00 90.81 91 MET A CA 1
ATOM 692 C C . MET A 1 91 ? 4.231 7.863 -9.668 1.00 90.81 91 MET A C 1
ATOM 694 O O . MET A 1 91 ? 4.953 8.179 -10.610 1.00 90.81 91 MET A O 1
ATOM 698 N N . ASP A 1 92 ? 3.391 8.731 -9.103 1.00 87.94 92 ASP A N 1
ATOM 699 C CA . ASP A 1 92 ? 3.268 10.116 -9.576 1.00 87.94 92 ASP A CA 1
ATOM 700 C C . ASP A 1 92 ? 4.540 10.924 -9.274 1.00 87.94 92 ASP A C 1
ATOM 702 O O . ASP A 1 92 ? 5.014 11.662 -10.136 1.00 87.94 92 ASP A O 1
ATOM 706 N N . GLU A 1 93 ? 5.141 10.712 -8.100 1.00 86.88 93 GLU A N 1
ATOM 707 C CA . GLU A 1 93 ? 6.418 11.324 -7.722 1.00 86.88 93 GLU A CA 1
ATOM 708 C C . GLU A 1 93 ? 7.542 10.865 -8.663 1.00 86.88 93 GLU A C 1
ATOM 710 O O . GLU A 1 93 ? 8.267 11.694 -9.221 1.00 86.88 93 GLU A O 1
ATOM 715 N N . GLU A 1 94 ? 7.605 9.566 -8.967 1.00 87.00 94 GLU A N 1
ATOM 716 C CA . GLU A 1 94 ? 8.572 9.037 -9.931 1.00 87.00 94 GLU A CA 1
ATOM 717 C C . GLU A 1 94 ? 8.381 9.601 -11.341 1.00 87.00 94 GLU A C 1
ATOM 719 O O . GLU A 1 94 ? 9.348 9.945 -12.026 1.00 87.00 94 GLU A O 1
ATOM 724 N N . ARG A 1 95 ? 7.135 9.752 -11.799 1.00 88.81 95 ARG A N 1
ATOM 725 C CA . ARG A 1 95 ? 6.853 10.364 -13.107 1.00 88.81 95 ARG A CA 1
ATOM 726 C C . ARG A 1 95 ? 7.292 11.819 -13.155 1.00 88.81 95 ARG A C 1
ATOM 728 O O . ARG A 1 95 ? 7.856 12.237 -14.168 1.00 88.81 95 ARG A O 1
ATOM 735 N N . ASP A 1 96 ? 7.064 12.573 -12.086 1.00 85.50 96 ASP A N 1
ATOM 736 C CA . ASP A 1 96 ? 7.479 13.970 -11.995 1.00 85.50 96 ASP A CA 1
ATOM 737 C C . ASP A 1 96 ? 9.006 14.104 -12.060 1.00 85.50 96 ASP A C 1
ATOM 739 O O . ASP A 1 96 ? 9.516 14.971 -12.781 1.00 85.50 96 ASP A O 1
ATOM 743 N N . MET A 1 97 ? 9.746 13.198 -11.410 1.00 83.25 97 MET A N 1
ATOM 744 C CA . MET A 1 97 ? 11.209 13.131 -11.521 1.00 83.25 97 MET A CA 1
ATOM 745 C C . MET A 1 97 ? 11.682 12.754 -12.935 1.00 83.25 97 MET A C 1
ATOM 747 O O . MET A 1 97 ? 12.730 13.224 -13.380 1.00 83.25 97 MET A O 1
ATOM 751 N N . GLN A 1 98 ? 10.907 11.953 -13.676 1.00 82.31 98 GLN A N 1
ATOM 752 C CA . GLN A 1 98 ? 11.245 11.487 -15.029 1.00 82.31 98 GLN A CA 1
ATOM 753 C C . GLN A 1 98 ? 10.605 12.290 -16.167 1.00 82.31 98 GLN A C 1
ATOM 755 O O . GLN A 1 98 ? 10.688 11.887 -17.328 1.00 82.31 98 GLN A O 1
ATOM 760 N N . ARG A 1 99 ? 10.001 13.448 -15.885 1.00 82.94 99 ARG A N 1
ATOM 761 C CA . ARG A 1 99 ? 9.259 14.265 -16.866 1.00 82.94 99 ARG A CA 1
ATOM 762 C C . ARG A 1 99 ? 10.027 14.601 -18.159 1.00 82.94 99 ARG A C 1
ATOM 764 O O . ARG A 1 99 ? 9.417 14.832 -19.200 1.00 82.94 99 ARG A O 1
ATOM 771 N N . GLU A 1 100 ? 11.359 14.639 -18.099 1.00 80.56 100 GLU A N 1
ATOM 772 C CA . GLU A 1 100 ? 12.262 14.948 -19.221 1.00 80.56 100 GLU A CA 1
ATOM 773 C C . GLU A 1 100 ? 12.848 13.686 -19.896 1.00 80.56 100 GLU A C 1
ATOM 775 O O . GLU A 1 100 ? 13.579 13.785 -20.883 1.00 80.56 100 GLU A O 1
ATOM 780 N N . HIS A 1 101 ? 12.492 12.490 -19.413 1.00 82.25 101 HIS A N 1
ATOM 781 C CA . HIS A 1 101 ? 13.036 11.198 -19.835 1.00 82.25 101 HIS A CA 1
ATOM 782 C C . HIS A 1 101 ? 11.935 10.290 -20.408 1.00 82.25 101 HIS A C 1
ATOM 784 O O . HIS A 1 101 ? 11.361 9.470 -19.688 1.00 82.25 101 HIS A O 1
ATOM 790 N N . PRO A 1 102 ? 11.638 10.380 -21.721 1.00 86.50 102 PRO A N 1
ATOM 791 C CA . PRO A 1 102 ? 10.502 9.677 -22.327 1.00 86.50 102 PRO A CA 1
ATOM 792 C C . PRO A 1 102 ? 10.596 8.149 -22.219 1.00 86.50 102 PRO A C 1
ATOM 794 O O . PRO A 1 102 ? 9.575 7.477 -22.113 1.00 86.50 102 PRO A O 1
ATOM 797 N N . GLU A 1 103 ? 11.810 7.596 -22.216 1.00 85.31 103 GLU A N 1
ATOM 798 C CA . GLU A 1 103 ? 12.035 6.160 -22.022 1.00 85.31 103 GLU A CA 1
ATOM 799 C C . GLU A 1 103 ? 11.698 5.709 -20.592 1.00 85.31 103 GLU A C 1
ATOM 801 O O . GLU A 1 103 ? 11.056 4.676 -20.413 1.00 85.31 103 GLU A O 1
ATOM 806 N N . GLY A 1 104 ? 12.056 6.510 -19.581 1.00 86.19 104 GLY A N 1
ATOM 807 C CA . GLY A 1 104 ? 11.685 6.259 -18.187 1.00 86.19 104 GLY A CA 1
ATOM 808 C C . GLY A 1 104 ? 10.172 6.321 -17.985 1.00 86.19 104 GLY A C 1
ATOM 809 O O . GLY A 1 104 ? 9.593 5.406 -17.407 1.00 86.19 104 GLY A O 1
ATOM 810 N N . LEU A 1 105 ? 9.513 7.338 -18.551 1.00 91.44 105 LEU A N 1
ATOM 811 C CA . LEU A 1 105 ? 8.052 7.474 -18.498 1.00 91.44 105 LEU A CA 1
ATOM 812 C C . LEU A 1 105 ? 7.326 6.286 -19.139 1.00 91.44 105 LEU A C 1
ATOM 814 O O . LEU A 1 105 ? 6.374 5.775 -18.558 1.00 91.44 105 LEU A O 1
ATOM 818 N N . ALA A 1 106 ? 7.792 5.810 -20.297 1.00 92.94 106 ALA A N 1
ATOM 819 C CA . ALA A 1 106 ? 7.192 4.657 -20.967 1.00 92.94 106 ALA A CA 1
ATOM 820 C C . ALA A 1 106 ? 7.300 3.367 -20.131 1.00 92.94 106 ALA A C 1
ATOM 822 O O . ALA A 1 106 ? 6.375 2.556 -20.116 1.00 92.94 106 ALA A O 1
ATOM 823 N N . LEU A 1 107 ? 8.411 3.182 -19.412 1.00 92.69 107 LEU A N 1
ATOM 824 C CA . LEU A 1 107 ? 8.591 2.044 -18.507 1.00 92.69 107 LEU A CA 1
ATOM 825 C C . LEU A 1 107 ? 7.751 2.175 -17.234 1.00 92.69 107 LEU A C 1
ATOM 827 O O . LEU A 1 107 ? 7.200 1.180 -16.768 1.00 92.69 107 LEU A O 1
ATOM 831 N N . LEU A 1 108 ? 7.602 3.386 -16.695 1.00 93.44 108 LEU A N 1
ATOM 832 C CA . LEU A 1 108 ? 6.689 3.647 -15.580 1.00 93.44 108 LEU A CA 1
ATOM 833 C C . LEU A 1 108 ? 5.229 3.375 -15.980 1.00 93.44 108 LEU A C 1
ATOM 835 O O . LEU A 1 108 ? 4.506 2.731 -15.222 1.00 93.44 108 LEU A O 1
ATOM 839 N N . ASP A 1 109 ? 4.811 3.768 -17.189 1.00 96.06 109 ASP A N 1
ATOM 840 C CA . ASP A 1 109 ? 3.489 3.436 -17.746 1.00 96.06 109 ASP A CA 1
ATOM 841 C C . ASP A 1 109 ? 3.275 1.917 -17.848 1.00 96.06 109 ASP A C 1
ATOM 843 O O . ASP A 1 109 ? 2.212 1.401 -17.486 1.00 96.06 109 ASP A O 1
ATOM 847 N N . GLU A 1 110 ? 4.292 1.182 -18.309 1.00 95.50 110 GLU A N 1
ATOM 848 C CA . GLU A 1 110 ? 4.262 -0.281 -18.381 1.00 95.50 110 GLU A CA 1
ATOM 849 C C . GLU A 1 110 ? 4.082 -0.907 -16.991 1.00 95.50 110 GLU A C 1
ATOM 851 O O . GLU A 1 110 ? 3.194 -1.745 -16.795 1.00 95.50 110 GLU A O 1
ATOM 856 N N . VAL A 1 111 ? 4.887 -0.481 -16.014 1.00 95.62 111 VAL A N 1
ATOM 857 C CA . VAL A 1 111 ? 4.831 -0.985 -14.636 1.00 95.62 111 VAL A CA 1
ATOM 858 C C . VAL A 1 111 ? 3.489 -0.648 -13.988 1.00 95.62 111 VAL A C 1
ATOM 860 O O . VAL A 1 111 ? 2.867 -1.521 -13.379 1.00 95.62 111 VAL A O 1
ATOM 863 N N . GLN A 1 112 ? 2.992 0.579 -14.160 1.00 97.00 112 GLN A N 1
ATOM 864 C CA . GLN A 1 112 ? 1.685 0.992 -13.655 1.00 97.00 112 GLN A CA 1
ATOM 865 C C . GLN A 1 112 ? 0.567 0.120 -14.241 1.00 97.00 112 GLN A C 1
ATOM 867 O O . GLN A 1 112 ? -0.278 -0.390 -13.499 1.00 97.00 112 GLN A O 1
ATOM 872 N N . GLY A 1 113 ? 0.578 -0.100 -15.560 1.00 96.12 113 GLY A N 1
ATOM 873 C CA . GLY A 1 113 ? -0.383 -0.964 -16.244 1.00 96.12 113 GLY A CA 1
ATOM 874 C C . GLY A 1 113 ? -0.332 -2.410 -15.748 1.00 96.12 113 GLY A C 1
ATOM 875 O O . GLY A 1 113 ? -1.377 -3.017 -15.495 1.00 96.12 113 GLY A O 1
ATOM 876 N N . LEU A 1 114 ? 0.874 -2.944 -15.547 1.00 96.75 114 LEU A N 1
ATOM 877 C CA . LEU A 1 114 ? 1.100 -4.293 -15.036 1.00 96.75 114 LEU A CA 1
ATOM 878 C C . LEU A 1 114 ? 0.570 -4.464 -13.604 1.00 96.75 114 LEU A C 1
ATOM 880 O O . LEU A 1 114 ? -0.202 -5.393 -13.344 1.00 96.75 114 LEU A O 1
ATOM 884 N N . LEU A 1 115 ? 0.945 -3.568 -12.687 1.00 96.75 115 LEU A N 1
ATOM 885 C CA . LEU A 1 115 ? 0.525 -3.615 -11.285 1.00 96.75 115 LEU A CA 1
ATOM 886 C C . LEU A 1 115 ? -0.991 -3.437 -11.152 1.00 96.75 115 LEU A C 1
ATOM 888 O O . LEU A 1 115 ? -1.650 -4.255 -10.508 1.00 96.75 115 LEU A O 1
ATOM 892 N N . LEU A 1 116 ? -1.576 -2.436 -11.822 1.00 96.00 116 LEU A N 1
ATOM 893 C CA . LEU A 1 116 ? -3.030 -2.242 -11.834 1.00 96.00 116 LEU A CA 1
ATOM 894 C C . LEU A 1 116 ? -3.758 -3.451 -12.424 1.00 96.00 116 LEU A C 1
ATOM 896 O O . LEU A 1 116 ? -4.786 -3.867 -11.888 1.00 96.00 116 LEU A O 1
ATOM 900 N N . GLY A 1 117 ? -3.235 -4.021 -13.512 1.00 90.94 117 GLY A N 1
ATOM 901 C CA . GLY A 1 117 ? -3.786 -5.216 -14.142 1.00 90.94 117 GLY A CA 1
ATOM 902 C C . GLY A 1 117 ? -3.833 -6.396 -13.175 1.00 90.94 117 GLY A C 1
ATOM 903 O O . GLY A 1 117 ? -4.888 -7.007 -13.007 1.00 90.94 117 GLY A O 1
ATOM 904 N N . LYS A 1 118 ? -2.723 -6.668 -12.481 1.00 95.06 118 LYS A N 1
ATOM 905 C CA . LYS A 1 118 ? -2.618 -7.745 -11.486 1.00 95.06 118 LYS A CA 1
ATOM 906 C C . LYS A 1 118 ? -3.526 -7.525 -10.283 1.00 95.06 118 LYS A C 1
ATOM 908 O O . LYS A 1 118 ? -4.294 -8.421 -9.936 1.00 95.06 118 LYS A O 1
ATOM 913 N N . LEU A 1 119 ? -3.482 -6.342 -9.675 1.00 89.88 119 LEU A N 1
ATOM 914 C CA . LEU A 1 119 ? -4.297 -6.042 -8.500 1.00 89.88 119 LEU A CA 1
ATOM 915 C C . LEU A 1 119 ? -5.790 -6.153 -8.827 1.00 89.88 119 LEU A C 1
ATOM 917 O O . LEU A 1 119 ? -6.533 -6.797 -8.093 1.00 89.88 119 LEU A O 1
ATOM 921 N N . ARG A 1 120 ? -6.231 -5.637 -9.981 1.00 87.56 120 ARG A N 1
ATOM 922 C CA . ARG A 1 120 ? -7.628 -5.775 -10.426 1.00 87.56 120 ARG A CA 1
ATOM 923 C C . ARG A 1 120 ? -8.002 -7.218 -10.745 1.00 87.56 120 ARG A C 1
ATOM 925 O O . ARG A 1 120 ? -9.072 -7.657 -10.334 1.00 87.56 120 ARG A O 1
ATOM 932 N N . GLN A 1 121 ? -7.133 -7.958 -11.437 1.00 91.81 121 GLN A N 1
ATOM 933 C CA . GLN A 1 121 ? -7.372 -9.361 -11.796 1.00 91.81 121 GLN A CA 1
ATOM 934 C C . GLN A 1 121 ? -7.688 -10.222 -10.566 1.00 91.81 121 GLN A C 1
ATOM 936 O O . GLN A 1 121 ? -8.547 -11.099 -10.643 1.00 91.81 121 GLN A O 1
ATOM 941 N N . PHE A 1 122 ? -7.022 -9.959 -9.440 1.00 90.38 122 PHE A N 1
ATOM 942 C CA . PHE A 1 122 ? -7.186 -10.718 -8.199 1.00 90.38 122 PHE A CA 1
ATOM 943 C C . PHE A 1 122 ? -7.970 -9.964 -7.112 1.00 90.38 122 PHE A C 1
ATOM 945 O O . PHE A 1 122 ? -7.982 -10.387 -5.961 1.00 90.38 122 PHE A O 1
ATOM 952 N N . SER A 1 123 ? -8.671 -8.877 -7.466 1.00 85.56 123 SER A N 1
ATOM 953 C CA . SER A 1 123 ? -9.497 -8.076 -6.538 1.00 85.56 123 SER A CA 1
ATOM 954 C C . SER A 1 123 ? -8.741 -7.561 -5.299 1.00 85.56 123 SER A C 1
ATOM 956 O O . SER A 1 123 ? -9.286 -7.469 -4.192 1.00 85.56 123 SER A O 1
ATOM 958 N N . LEU A 1 124 ? -7.471 -7.214 -5.495 1.00 90.88 124 LEU A N 1
ATOM 959 C CA . LEU A 1 124 ? -6.577 -6.673 -4.481 1.00 90.88 124 LEU A CA 1
ATOM 960 C C . LEU A 1 124 ? -6.661 -5.134 -4.424 1.00 90.88 124 LEU A C 1
ATOM 962 O O . LEU A 1 124 ? -6.977 -4.490 -5.430 1.00 90.88 124 LEU A O 1
ATOM 966 N N . PRO A 1 125 ? -6.373 -4.520 -3.264 1.00 88.56 125 PRO A N 1
ATOM 967 C CA . PRO A 1 125 ? -6.367 -3.068 -3.107 1.00 88.56 125 PRO A CA 1
ATOM 968 C C . PRO A 1 125 ? -5.324 -2.389 -4.004 1.00 88.56 125 PRO A C 1
ATOM 970 O O . PRO A 1 125 ? -4.150 -2.729 -3.964 1.00 88.56 125 PRO A O 1
ATOM 973 N N . VAL A 1 126 ? -5.743 -1.381 -4.775 1.00 89.69 126 VAL A N 1
ATOM 974 C CA . VAL A 1 126 ? -4.844 -0.475 -5.524 1.00 89.69 126 VAL A CA 1
ATOM 975 C C . VAL A 1 126 ? -4.421 0.757 -4.719 1.00 89.69 126 VAL A C 1
ATOM 977 O O . VAL A 1 126 ? -3.696 1.603 -5.222 1.00 89.69 126 VAL A O 1
ATOM 980 N N . GLY A 1 127 ? -4.899 0.883 -3.480 1.00 89.00 127 GLY A N 1
ATOM 981 C CA . GLY A 1 127 ? -4.594 2.005 -2.603 1.00 89.00 127 GLY A CA 1
ATOM 982 C C . GLY A 1 127 ? -5.283 1.879 -1.241 1.00 89.00 127 GLY A C 1
ATOM 983 O O . GLY A 1 127 ? -6.181 1.043 -1.085 1.00 89.00 127 GLY A O 1
ATOM 984 N N . PRO A 1 128 ? -4.908 2.717 -0.258 1.00 87.75 128 PRO A N 1
ATOM 985 C CA . PRO A 1 128 ? -5.348 2.579 1.131 1.00 87.75 128 PRO A CA 1
ATOM 986 C C . PRO A 1 128 ? -6.864 2.664 1.322 1.00 87.75 128 PRO A C 1
ATOM 988 O O . PRO A 1 128 ? -7.419 1.966 2.162 1.00 87.75 128 PRO A O 1
ATOM 991 N N . LEU A 1 129 ? -7.555 3.474 0.513 1.00 82.56 129 LEU A N 1
ATOM 992 C CA . LEU A 1 129 ? -9.006 3.691 0.607 1.00 82.56 129 LEU A CA 1
ATOM 993 C C . LEU A 1 129 ? -9.839 2.411 0.436 1.00 82.56 129 LEU A C 1
ATOM 995 O O . LEU A 1 129 ? -10.983 2.364 0.891 1.00 82.56 129 LEU A O 1
ATOM 999 N N . LEU A 1 130 ? -9.275 1.393 -0.218 1.00 84.31 130 LE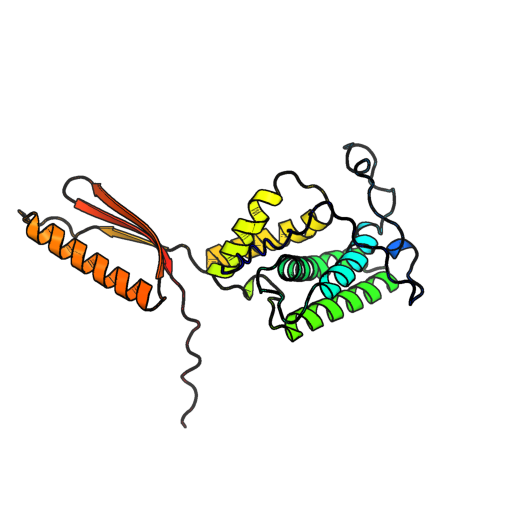U A N 1
ATOM 1000 C CA . LEU A 1 130 ? -9.941 0.120 -0.489 1.00 84.31 130 LEU A CA 1
ATOM 1001 C C . LEU A 1 130 ? -9.798 -0.903 0.639 1.00 84.31 130 LEU A C 1
ATOM 1003 O O . LEU A 1 130 ? -10.382 -1.982 0.525 1.00 84.31 130 LEU A O 1
ATOM 1007 N N . TYR A 1 131 ? -9.045 -0.580 1.691 1.00 84.75 131 TYR A N 1
ATOM 1008 C CA . TYR A 1 131 ? -9.038 -1.372 2.911 1.00 84.75 131 TYR A CA 1
ATOM 1009 C C . TYR A 1 131 ? -10.272 -1.086 3.758 1.00 84.75 131 TYR A C 1
ATOM 1011 O O . TYR A 1 131 ? -10.702 0.069 3.911 1.00 84.75 131 TYR A O 1
ATOM 1019 N N . ASP A 1 132 ? -10.796 -2.152 4.355 1.00 80.69 132 ASP A N 1
ATOM 1020 C CA . ASP A 1 132 ? -11.616 -2.034 5.552 1.00 80.69 132 ASP A CA 1
ATOM 1021 C C . ASP A 1 132 ? -10.747 -1.781 6.803 1.00 80.69 132 ASP A C 1
ATOM 1023 O O . ASP A 1 132 ? -9.519 -1.654 6.742 1.00 80.69 132 ASP A O 1
ATOM 1027 N N . ALA A 1 133 ? -11.397 -1.643 7.959 1.00 74.62 133 ALA A N 1
ATOM 1028 C CA . ALA A 1 133 ? -10.713 -1.280 9.195 1.00 74.62 133 ALA A CA 1
ATOM 1029 C C . ALA A 1 133 ? -9.766 -2.383 9.690 1.00 74.62 133 ALA A C 1
ATOM 1031 O O . ALA A 1 133 ? -8.733 -2.073 10.285 1.00 74.62 133 ALA A O 1
ATOM 1032 N N . ASP A 1 134 ? -10.117 -3.645 9.454 1.00 79.50 134 ASP A N 1
ATOM 1033 C CA . ASP A 1 134 ? -9.385 -4.811 9.935 1.00 79.50 134 ASP A CA 1
ATOM 1034 C C . ASP A 1 134 ? -8.169 -5.082 9.053 1.00 79.50 134 ASP A C 1
ATOM 1036 O O . ASP A 1 134 ? -7.080 -5.369 9.556 1.00 79.50 134 ASP A O 1
ATOM 1040 N N . GLU A 1 135 ? -8.331 -4.910 7.745 1.00 88.31 135 GLU A N 1
ATOM 1041 C CA . GLU A 1 135 ? -7.248 -4.962 6.773 1.00 88.31 135 GLU A CA 1
ATOM 1042 C C . GLU A 1 135 ? -6.239 -3.839 7.018 1.00 88.31 135 GLU A C 1
ATOM 1044 O O . GLU A 1 135 ? -5.043 -4.108 7.121 1.00 88.31 135 GLU A O 1
ATOM 1049 N N . ALA A 1 136 ? -6.703 -2.597 7.204 1.00 86.06 136 ALA A N 1
ATOM 1050 C CA . ALA A 1 136 ? -5.820 -1.465 7.479 1.00 86.06 136 ALA A CA 1
ATOM 1051 C C . ALA A 1 136 ? -5.002 -1.669 8.769 1.00 86.06 136 ALA A C 1
ATOM 1053 O O . ALA A 1 136 ? -3.816 -1.348 8.803 1.00 86.06 136 ALA A O 1
ATOM 1054 N N . VAL A 1 137 ? -5.601 -2.241 9.822 1.00 84.88 137 VAL A N 1
ATOM 1055 C CA . VAL A 1 137 ? -4.870 -2.622 11.047 1.00 84.88 137 VAL A CA 1
ATOM 1056 C C . VAL A 1 137 ? -3.856 -3.710 10.761 1.00 84.88 137 VAL A C 1
ATOM 1058 O O . VAL A 1 137 ? -2.701 -3.559 11.138 1.00 84.88 137 VAL A O 1
ATOM 1061 N N . SER A 1 138 ? -4.268 -4.771 10.070 1.00 87.56 138 SER A N 1
ATOM 1062 C CA . SER A 1 138 ? -3.394 -5.905 9.768 1.00 87.56 138 SER A CA 1
ATOM 1063 C C . SER A 1 138 ? -2.156 -5.463 8.982 1.00 87.56 138 SER A C 1
ATOM 1065 O O . SER A 1 138 ? -1.049 -5.916 9.263 1.00 87.56 138 SER A O 1
ATOM 1067 N N . VAL A 1 139 ? -2.323 -4.528 8.041 1.00 91.25 139 VAL A N 1
ATOM 1068 C CA . VAL A 1 139 ? -1.223 -3.912 7.285 1.00 91.25 139 VAL A CA 1
ATOM 1069 C C . VAL A 1 139 ? -0.296 -3.116 8.211 1.00 91.25 139 VAL A C 1
ATOM 1071 O O . VAL A 1 139 ? 0.919 -3.307 8.168 1.00 91.25 139 VAL A O 1
ATOM 1074 N N . LEU A 1 140 ? -0.844 -2.262 9.082 1.00 89.81 140 LEU A N 1
ATOM 1075 C CA . LEU A 1 140 ? -0.052 -1.444 10.010 1.00 89.81 140 LEU A CA 1
ATOM 1076 C C . LEU A 1 140 ? 0.680 -2.281 11.067 1.00 89.81 140 LEU A C 1
ATOM 1078 O O . LEU A 1 140 ? 1.828 -1.985 11.382 1.00 89.81 140 LEU A O 1
ATOM 1082 N N . GLU A 1 141 ? 0.055 -3.330 11.599 1.00 86.94 141 GLU A N 1
ATOM 1083 C CA . GLU A 1 141 ? 0.679 -4.254 12.553 1.00 86.94 141 GLU A CA 1
ATOM 1084 C C . GLU A 1 141 ? 1.793 -5.073 11.895 1.00 86.94 141 GLU A C 1
ATOM 1086 O O . GLU A 1 141 ? 2.836 -5.309 12.507 1.00 86.94 141 GLU A O 1
ATOM 1091 N N . ALA A 1 142 ? 1.597 -5.487 10.639 1.00 86.31 142 ALA A N 1
ATOM 1092 C CA . ALA A 1 142 ? 2.589 -6.263 9.905 1.00 86.31 142 ALA A CA 1
ATOM 1093 C C . ALA A 1 142 ? 3.821 -5.433 9.514 1.00 86.31 142 ALA A C 1
ATOM 1095 O O . ALA A 1 142 ? 4.944 -5.943 9.584 1.00 86.31 142 ALA A O 1
ATOM 1096 N N . TRP A 1 143 ? 3.620 -4.180 9.100 1.00 86.31 143 TRP A N 1
ATOM 1097 C CA . TRP A 1 143 ? 4.669 -3.366 8.483 1.00 86.31 143 TRP A CA 1
ATOM 1098 C C . TRP A 1 143 ? 5.197 -2.225 9.352 1.00 86.31 143 TRP A C 1
ATOM 1100 O O . TRP A 1 143 ? 6.376 -1.898 9.246 1.00 86.31 143 TRP A O 1
ATOM 1110 N N . GLY A 1 144 ? 4.384 -1.653 10.242 1.00 83.06 144 GLY A N 1
ATOM 1111 C CA . GLY A 1 144 ? 4.765 -0.511 11.081 1.00 83.06 144 GLY A CA 1
ATOM 1112 C C . GLY A 1 144 ? 6.055 -0.736 11.882 1.00 83.06 144 GLY A C 1
ATOM 1113 O O . GLY A 1 144 ? 6.993 0.041 11.721 1.00 83.06 144 GLY A O 1
ATOM 1114 N N . PRO A 1 145 ? 6.175 -1.829 12.663 1.00 82.00 145 PRO A N 1
ATOM 1115 C CA . PRO A 1 145 ? 7.387 -2.113 13.439 1.00 82.00 145 PRO A CA 1
ATOM 1116 C C . PRO A 1 145 ? 8.634 -2.397 12.592 1.00 82.00 145 PRO A C 1
ATOM 1118 O O . PRO A 1 145 ? 9.740 -2.412 13.118 1.00 82.00 145 PRO A O 1
ATOM 1121 N N . ARG A 1 146 ? 8.470 -2.689 11.295 1.00 74.94 146 ARG A N 1
ATOM 1122 C CA . ARG A 1 146 ? 9.570 -3.067 10.397 1.00 74.94 146 ARG A CA 1
ATOM 1123 C C . ARG A 1 146 ? 10.167 -1.893 9.649 1.00 74.94 146 ARG A C 1
ATOM 1125 O O . ARG A 1 146 ? 11.202 -2.065 9.033 1.00 74.94 146 ARG A O 1
ATOM 1132 N N . ILE A 1 147 ? 9.535 -0.728 9.671 1.00 75.00 147 ILE A N 1
ATOM 1133 C CA . ILE A 1 147 ? 10.151 0.477 9.112 1.00 75.00 147 ILE A CA 1
ATOM 1134 C C . ILE A 1 147 ? 11.279 0.960 10.031 1.00 75.00 147 ILE A C 1
ATOM 1136 O O . ILE A 1 147 ? 12.304 1.448 9.556 1.00 75.00 147 ILE A O 1
ATOM 1140 N N . GLU A 1 148 ? 11.108 0.801 11.347 1.00 67.19 148 GLU A N 1
ATOM 1141 C CA . GLU A 1 148 ? 12.079 1.219 12.357 1.00 67.19 148 GLU A CA 1
ATOM 1142 C C . GLU A 1 148 ? 13.372 0.384 12.239 1.00 67.19 148 GLU A C 1
ATOM 1144 O O . GLU A 1 148 ? 13.503 -0.688 12.825 1.00 67.19 148 GLU A O 1
ATOM 1149 N N . GLY A 1 149 ? 14.330 0.871 11.443 1.00 64.31 149 GLY A N 1
ATOM 1150 C CA . GLY A 1 149 ? 15.656 0.265 11.256 1.00 64.31 149 GLY A CA 1
ATOM 1151 C C . GLY A 1 149 ? 15.990 -0.196 9.833 1.00 64.31 149 GLY A C 1
ATOM 1152 O O . GLY A 1 149 ? 17.052 -0.784 9.635 1.00 64.31 149 GLY A O 1
ATOM 1153 N N . PHE A 1 150 ? 15.123 0.056 8.847 1.00 67.69 150 PHE A N 1
ATOM 1154 C CA . PHE A 1 150 ? 15.381 -0.271 7.442 1.00 67.69 150 PHE A CA 1
ATOM 1155 C C . PHE A 1 150 ? 15.543 0.994 6.593 1.00 67.69 150 PHE A C 1
ATOM 1157 O O . PHE A 1 150 ? 14.784 1.951 6.732 1.00 67.69 150 PHE A O 1
ATOM 1164 N N . HIS A 1 151 ? 16.521 0.972 5.683 1.00 65.81 151 HIS A N 1
ATOM 1165 C CA . HIS A 1 151 ? 16.916 2.128 4.865 1.00 65.81 151 HIS A CA 1
ATOM 1166 C C . HIS A 1 151 ? 16.944 1.831 3.353 1.00 65.81 151 HIS A C 1
ATOM 1168 O O . HIS A 1 151 ? 17.453 2.635 2.580 1.00 65.81 151 HIS A O 1
ATOM 1174 N N . GLY A 1 152 ? 16.425 0.678 2.916 1.00 67.56 152 GLY A N 1
ATOM 1175 C CA . GLY A 1 152 ? 16.354 0.320 1.495 1.00 67.56 152 GLY A CA 1
ATOM 1176 C C . GLY A 1 152 ? 15.275 1.090 0.724 1.00 67.56 152 GLY A C 1
ATOM 1177 O O . GLY A 1 152 ? 14.324 1.602 1.311 1.00 67.56 152 GLY A O 1
ATOM 1178 N N . ASN A 1 153 ? 15.373 1.099 -0.608 1.00 73.50 153 ASN A N 1
ATOM 1179 C CA . ASN A 1 153 ? 14.431 1.788 -1.504 1.00 73.50 153 ASN A CA 1
ATOM 1180 C C . ASN A 1 153 ? 12.964 1.345 -1.314 1.00 73.50 153 ASN A C 1
ATOM 1182 O O . ASN A 1 153 ? 12.062 2.173 -1.377 1.00 73.50 153 ASN A O 1
ATOM 1186 N N . ALA A 1 154 ? 12.708 0.071 -0.980 1.00 74.00 154 ALA A N 1
ATOM 1187 C CA . ALA A 1 154 ? 11.355 -0.409 -0.656 1.00 74.00 154 ALA A CA 1
ATOM 1188 C C . ALA A 1 154 ? 10.742 0.292 0.564 1.00 74.00 154 ALA A C 1
ATOM 1190 O O . ALA A 1 154 ? 9.522 0.423 0.651 1.00 74.00 154 ALA A O 1
ATOM 1191 N N . CYS A 1 155 ? 11.579 0.732 1.506 1.00 76.56 155 CYS A N 1
ATOM 1192 C CA . CYS A 1 155 ? 11.140 1.463 2.685 1.00 76.56 155 CYS A CA 1
ATOM 1193 C C . CYS A 1 155 ? 10.543 2.823 2.296 1.00 76.56 155 CYS A C 1
ATOM 1195 O O . CYS A 1 155 ? 9.527 3.206 2.866 1.00 76.56 155 CYS A O 1
ATOM 1197 N N . VAL A 1 156 ? 11.104 3.505 1.287 1.00 78.94 156 VAL A N 1
ATOM 1198 C CA . VAL A 1 156 ? 10.648 4.832 0.828 1.00 78.94 156 VAL A CA 1
ATOM 1199 C C . VAL A 1 156 ? 9.180 4.781 0.395 1.00 78.9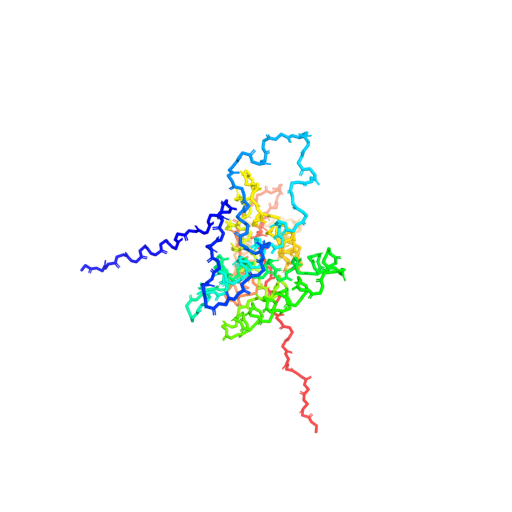4 156 VAL A C 1
ATOM 1201 O O . VAL A 1 156 ? 8.332 5.406 1.034 1.00 78.94 156 VAL A O 1
ATOM 1204 N N . ALA A 1 157 ? 8.856 3.940 -0.592 1.00 82.19 157 ALA A N 1
ATOM 1205 C CA . ALA A 1 157 ? 7.482 3.781 -1.070 1.00 82.19 157 ALA A CA 1
ATOM 1206 C C . ALA A 1 157 ? 6.519 3.304 0.041 1.00 82.19 157 ALA A C 1
ATOM 1208 O O . ALA A 1 157 ? 5.365 3.736 0.119 1.00 82.19 157 ALA A O 1
ATOM 1209 N N . LEU A 1 158 ? 6.975 2.419 0.938 1.00 87.31 158 LEU A N 1
ATOM 1210 C CA . LEU A 1 158 ? 6.135 1.894 2.018 1.00 87.31 158 LEU A CA 1
ATOM 1211 C C . LEU A 1 158 ? 5.844 2.913 3.120 1.00 87.31 158 LEU A C 1
ATOM 1213 O O . LEU A 1 158 ? 4.745 2.876 3.670 1.00 87.31 158 LEU A O 1
ATOM 1217 N N . VAL A 1 159 ? 6.771 3.812 3.454 1.00 86.12 159 VAL A N 1
ATOM 1218 C CA . VAL A 1 159 ? 6.557 4.832 4.495 1.00 86.12 159 VAL A CA 1
ATOM 1219 C C . VAL A 1 159 ? 5.396 5.749 4.114 1.00 86.12 159 VAL A C 1
ATOM 1221 O O . VAL A 1 159 ? 4.433 5.862 4.879 1.00 86.12 159 VAL A O 1
ATOM 1224 N N . ASN A 1 160 ? 5.438 6.313 2.903 1.00 83.69 160 ASN A N 1
ATOM 1225 C CA . ASN A 1 160 ? 4.387 7.191 2.378 1.00 83.69 160 ASN A CA 1
ATOM 1226 C C . ASN A 1 160 ? 3.033 6.462 2.316 1.00 83.69 160 ASN A C 1
ATOM 1228 O O . ASN A 1 160 ? 1.982 6.978 2.721 1.00 83.69 160 ASN A O 1
ATOM 1232 N N . TYR A 1 161 ? 3.058 5.206 1.867 1.00 92.12 161 TYR A N 1
ATOM 1233 C CA . TYR A 1 161 ? 1.864 4.375 1.798 1.00 92.12 161 TYR A CA 1
ATOM 1234 C C . TYR A 1 161 ? 1.267 4.079 3.182 1.00 92.12 161 TYR A C 1
ATOM 1236 O O . TYR A 1 161 ? 0.055 4.198 3.375 1.00 92.12 161 TYR A O 1
ATOM 1244 N N . LEU A 1 162 ? 2.090 3.717 4.167 1.00 92.12 162 LEU A N 1
ATOM 1245 C CA . LEU A 1 162 ? 1.629 3.339 5.505 1.00 92.12 162 LEU A CA 1
ATOM 1246 C C . LEU A 1 162 ? 1.102 4.532 6.301 1.00 92.12 162 LEU A C 1
ATOM 1248 O O . LEU A 1 162 ? 0.161 4.361 7.079 1.00 92.12 162 LEU A O 1
ATOM 1252 N N . GLU A 1 163 ? 1.612 5.741 6.067 1.00 90.62 163 GLU A N 1
ATOM 1253 C CA . GLU A 1 163 ? 0.986 6.958 6.590 1.00 90.62 163 GLU A CA 1
ATOM 1254 C C . GLU A 1 163 ? -0.438 7.130 6.041 1.00 90.62 163 GLU A C 1
ATOM 1256 O O . GLU A 1 163 ? -1.381 7.384 6.797 1.00 90.62 163 GLU A O 1
ATOM 1261 N N . SER A 1 164 ? -0.633 6.883 4.747 1.00 90.62 164 SER A N 1
ATOM 1262 C CA . SER A 1 164 ? -1.959 6.930 4.125 1.00 90.62 164 SER A CA 1
ATOM 1263 C C . SER A 1 164 ? -2.891 5.823 4.647 1.00 90.62 164 SER A C 1
ATOM 1265 O O . SER A 1 164 ? -4.073 6.073 4.899 1.00 90.62 164 SER A O 1
ATOM 1267 N N . VAL A 1 165 ? -2.377 4.612 4.900 1.00 90.94 165 VAL A N 1
ATOM 1268 C CA . VAL A 1 165 ? -3.131 3.527 5.564 1.00 90.94 165 VAL A CA 1
ATOM 1269 C C . VAL A 1 165 ? -3.494 3.903 6.999 1.00 90.94 165 VAL A C 1
ATOM 1271 O O . VAL A 1 165 ? -4.613 3.637 7.437 1.00 90.94 165 VAL A O 1
ATOM 1274 N N . LYS A 1 166 ? -2.598 4.564 7.736 1.00 89.06 166 LYS A N 1
ATOM 1275 C CA . LYS A 1 166 ? -2.866 5.061 9.091 1.00 89.06 166 LYS A CA 1
ATOM 1276 C C . LYS A 1 166 ? -3.970 6.112 9.096 1.00 89.06 166 LYS A C 1
ATOM 1278 O O . LYS A 1 166 ? -4.885 6.003 9.911 1.00 89.06 166 LYS A O 1
ATOM 1283 N N . THR A 1 167 ? -3.932 7.071 8.175 1.00 88.00 167 THR A N 1
ATOM 1284 C CA . THR A 1 167 ? -5.001 8.065 8.001 1.00 88.00 167 THR A CA 1
ATOM 1285 C C . THR A 1 167 ? -6.327 7.376 7.696 1.00 88.00 167 THR A C 1
ATOM 1287 O O . THR A 1 167 ? -7.312 7.595 8.400 1.00 88.00 167 THR A O 1
ATOM 1290 N N . ARG A 1 168 ? -6.343 6.434 6.745 1.00 84.12 168 ARG A N 1
ATOM 1291 C CA . ARG A 1 168 ? -7.539 5.638 6.440 1.00 84.12 168 ARG A CA 1
ATOM 1292 C C . ARG A 1 168 ? -8.067 4.878 7.660 1.00 84.12 168 ARG A C 1
ATOM 1294 O O . ARG A 1 168 ? -9.266 4.859 7.923 1.00 84.12 168 ARG A O 1
ATOM 1301 N N . CYS A 1 169 ? -7.175 4.257 8.419 1.00 82.31 169 CYS A N 1
ATOM 1302 C CA . CYS A 1 169 ? -7.490 3.525 9.640 1.00 82.31 169 CYS A CA 1
ATOM 1303 C C . CYS A 1 169 ? -8.142 4.439 10.697 1.00 82.31 169 CYS A C 1
ATOM 1305 O O . CYS A 1 169 ? -9.100 4.036 11.357 1.00 82.31 169 CYS A O 1
ATOM 1307 N N . GLN A 1 170 ? -7.678 5.688 10.815 1.00 81.38 170 GLN A N 1
ATOM 1308 C CA . GLN A 1 170 ? -8.266 6.704 11.693 1.00 81.38 170 GLN A CA 1
ATOM 1309 C C . GLN A 1 170 ? -9.639 7.184 11.200 1.00 81.38 170 GLN A C 1
ATOM 1311 O O . GLN A 1 170 ? -10.558 7.310 12.008 1.00 81.38 170 GLN A O 1
ATOM 1316 N N . GLU A 1 171 ? -9.808 7.403 9.892 1.00 73.94 171 GLU A N 1
ATOM 1317 C CA . GLU A 1 171 ? -11.090 7.782 9.275 1.00 73.94 171 GLU A CA 1
ATOM 1318 C C . GLU A 1 171 ? -12.174 6.716 9.455 1.00 73.94 171 GLU A C 1
ATOM 1320 O O . GLU A 1 171 ? -13.345 7.036 9.675 1.00 73.94 171 GLU A O 1
ATOM 1325 N N . LEU A 1 172 ? -11.780 5.443 9.370 1.00 71.06 172 LEU A N 1
ATOM 1326 C CA . LEU A 1 172 ? -12.658 4.301 9.615 1.00 71.06 172 LEU A CA 1
ATOM 1327 C C . LEU A 1 172 ? -13.074 4.185 11.091 1.00 71.06 172 LEU A C 1
ATOM 1329 O O . LEU A 1 172 ? -14.075 3.538 11.388 1.00 71.06 172 LEU A O 1
ATOM 1333 N N . GLY A 1 173 ? -12.381 4.895 11.986 1.00 57.59 173 GLY A N 1
ATOM 1334 C CA . GLY A 1 173 ? -12.819 5.183 13.344 1.00 57.59 173 GLY A CA 1
ATOM 1335 C C . GLY A 1 173 ? -12.366 4.156 14.378 1.00 57.59 173 GLY A C 1
ATOM 1336 O O . GLY A 1 173 ? -12.850 3.027 14.435 1.00 57.59 173 GLY A O 1
ATOM 1337 N N . GLU A 1 174 ? -11.514 4.598 15.302 1.00 53.94 174 GLU A N 1
ATOM 1338 C CA . GLU A 1 174 ? -11.457 4.029 16.648 1.00 53.94 174 GLU A CA 1
ATOM 1339 C C . GLU A 1 174 ? -12.577 4.677 17.469 1.00 53.94 174 GLU A C 1
ATOM 1341 O O . GLU A 1 174 ? -12.602 5.897 17.646 1.00 53.94 174 GLU A O 1
ATOM 1346 N N . VAL A 1 175 ? -13.540 3.888 17.947 1.00 48.69 175 VAL A N 1
ATOM 1347 C CA . VAL A 1 175 ? -14.638 4.414 18.760 1.00 48.69 175 VAL A CA 1
ATOM 1348 C C . VAL A 1 175 ? -14.403 4.016 20.203 1.00 48.69 175 VAL A C 1
ATOM 1350 O O . VAL A 1 175 ? -14.596 2.873 20.611 1.00 48.69 175 VAL A O 1
ATOM 1353 N N . ARG A 1 176 ? -14.033 5.007 21.013 1.00 44.59 176 ARG A N 1
ATOM 1354 C CA . ARG A 1 176 ? -14.049 4.880 22.470 1.00 44.59 176 ARG A CA 1
ATOM 1355 C C . ARG A 1 176 ? -15.465 5.129 22.957 1.00 44.59 176 ARG A C 1
ATOM 1357 O O . ARG A 1 176 ? -15.857 6.269 23.206 1.00 44.59 176 ARG A O 1
ATOM 1364 N N . VAL A 1 177 ? -16.244 4.060 23.080 1.00 45.84 177 VAL A N 1
ATOM 1365 C CA . VAL A 1 177 ? -17.567 4.142 23.697 1.00 45.84 177 VAL A CA 1
ATOM 1366 C C . VAL A 1 177 ? -17.370 4.163 25.211 1.00 45.84 177 VAL A C 1
ATOM 1368 O O . VAL A 1 177 ? -17.051 3.153 25.836 1.00 45.84 177 VAL A O 1
ATOM 1371 N N . ARG A 1 178 ? -17.547 5.344 25.811 1.00 46.41 178 ARG A N 1
ATOM 1372 C CA . ARG A 1 178 ? -17.621 5.514 27.265 1.00 46.41 178 ARG A CA 1
ATOM 1373 C C . ARG A 1 178 ? -19.090 5.578 27.667 1.00 46.41 178 ARG A C 1
ATOM 1375 O O . ARG A 1 178 ? -19.734 6.599 27.435 1.00 46.41 178 ARG A O 1
ATOM 1382 N N . ARG A 1 179 ? -19.612 4.517 28.285 1.00 54.06 179 ARG A N 1
ATOM 1383 C CA . ARG A 1 179 ? -20.931 4.546 28.930 1.00 54.06 179 ARG A CA 1
ATOM 1384 C C . ARG A 1 179 ? -20.736 4.558 30.443 1.00 54.06 179 ARG A C 1
ATOM 1386 O O . ARG A 1 179 ? -20.159 3.643 31.024 1.00 54.06 179 ARG A O 1
ATOM 1393 N N . ALA A 1 180 ? -21.138 5.665 31.058 1.00 50.06 180 ALA A N 1
ATOM 1394 C CA . ALA A 1 180 ? -21.207 5.803 32.505 1.00 50.06 180 ALA A CA 1
ATOM 1395 C C . ALA A 1 180 ? -22.653 5.542 32.930 1.00 50.06 180 ALA A C 1
ATOM 1397 O O . ALA A 1 180 ? -23.569 6.114 32.335 1.00 50.06 180 ALA A O 1
ATOM 1398 N N . THR A 1 181 ? -22.855 4.705 33.951 1.00 52.00 181 THR A N 1
ATOM 1399 C CA . THR A 1 181 ? -24.169 4.544 34.585 1.00 52.00 181 THR A CA 1
ATOM 1400 C C . THR A 1 181 ? -24.703 5.928 35.004 1.00 52.00 181 THR A C 1
ATOM 1402 O O . THR A 1 181 ? -23.911 6.727 35.526 1.00 52.00 181 THR A O 1
ATOM 1405 N N . PRO A 1 182 ? -25.999 6.246 34.784 1.00 48.16 182 PRO A N 1
ATOM 1406 C CA . PRO A 1 182 ? -26.579 7.550 35.111 1.00 48.16 182 PRO A CA 1
ATOM 1407 C C . PRO A 1 182 ? -26.283 7.992 36.556 1.00 48.16 182 PRO A C 1
ATOM 1409 O O . PRO A 1 182 ? -26.078 7.143 37.432 1.00 48.16 182 PRO A O 1
ATOM 1412 N N . PRO A 1 183 ? -26.249 9.309 36.844 1.00 44.47 183 PRO A N 1
ATOM 1413 C CA . PRO A 1 183 ? -25.974 9.798 38.187 1.00 44.47 183 PRO A CA 1
ATOM 1414 C C . PRO A 1 183 ? -26.967 9.224 39.202 1.00 44.47 183 PRO A C 1
ATOM 1416 O O . PRO A 1 183 ? -28.171 9.182 38.958 1.00 44.47 183 PRO A O 1
ATOM 1419 N N . ALA A 1 184 ? -26.441 8.781 40.346 1.00 45.66 184 ALA A N 1
ATOM 1420 C CA . ALA A 1 184 ? -27.210 8.126 41.390 1.00 45.66 184 ALA A CA 1
ATOM 1421 C C . ALA A 1 184 ? -28.242 9.089 41.992 1.00 45.66 184 ALA A C 1
ATOM 1423 O O . ALA A 1 184 ? -27.910 9.941 42.817 1.00 45.66 184 ALA A O 1
ATOM 1424 N N . VAL A 1 185 ? -29.510 8.915 41.632 1.00 46.31 185 VAL A N 1
ATOM 1425 C CA . VAL A 1 185 ? -30.612 9.365 42.480 1.00 46.31 185 VAL A CA 1
ATOM 1426 C C . VAL A 1 185 ? -30.769 8.295 43.564 1.00 46.31 185 VAL A C 1
ATOM 1428 O O . VAL A 1 185 ? -31.367 7.264 43.318 1.00 46.31 185 VAL A O 1
ATOM 1431 N N . LEU A 1 186 ? -30.130 8.525 44.719 1.00 50.66 186 LEU A N 1
ATOM 1432 C CA . LEU A 1 186 ? -30.358 7.895 46.034 1.00 50.66 186 LEU A CA 1
ATOM 1433 C C . LEU A 1 186 ? -30.597 6.361 46.076 1.00 50.66 186 LEU A C 1
ATOM 1435 O O . LEU A 1 186 ? -31.671 5.872 45.763 1.00 50.66 186 LEU A O 1
ATOM 1439 N N . GLN A 1 187 ? -29.614 5.634 46.631 1.00 55.97 187 GLN A N 1
ATOM 1440 C CA . GLN A 1 187 ? -29.679 4.215 47.041 1.00 55.97 187 GLN A CA 1
ATOM 1441 C C . GLN A 1 187 ? -30.068 3.212 45.942 1.00 55.97 187 GLN A C 1
ATOM 1443 O O . GLN A 1 187 ? -31.051 2.490 46.057 1.00 55.97 187 GLN A O 1
ATOM 1448 N N . VAL A 1 188 ? -29.222 3.094 44.920 1.00 56.25 188 VAL A N 1
ATOM 1449 C CA . VAL A 1 188 ? -29.262 1.953 43.996 1.00 56.25 188 VAL A CA 1
ATOM 1450 C C . VAL A 1 188 ? -28.585 0.753 44.667 1.00 56.25 188 VAL A C 1
ATOM 1452 O O . VAL A 1 188 ? -27.452 0.856 45.148 1.00 56.25 188 VAL A O 1
ATOM 1455 N N . SER A 1 189 ? -29.278 -0.378 44.740 1.00 64.88 189 SER A N 1
ATOM 1456 C CA . SER A 1 189 ? -28.751 -1.630 45.286 1.00 64.88 189 SER A CA 1
ATOM 1457 C C . SER A 1 189 ? -27.660 -2.220 44.381 1.00 64.88 189 SER A C 1
ATOM 1459 O O . SER A 1 189 ? -27.659 -2.022 43.165 1.00 64.88 189 SER A O 1
ATOM 1461 N N . GLU A 1 190 ? -26.735 -3.015 44.937 1.00 66.06 190 GLU A N 1
ATOM 1462 C CA . GLU A 1 190 ? -25.737 -3.718 44.110 1.00 66.06 190 GLU A CA 1
ATOM 1463 C C . GLU A 1 190 ? -26.374 -4.609 43.032 1.00 66.06 190 GLU A C 1
ATOM 1465 O O . GLU A 1 190 ? -25.759 -4.848 41.993 1.00 66.06 190 GLU A O 1
ATOM 1470 N N . ALA A 1 191 ? -27.589 -5.110 43.273 1.00 71.06 191 ALA A N 1
ATOM 1471 C CA . ALA A 1 191 ? -28.324 -5.930 42.319 1.00 71.06 191 ALA A CA 1
ATOM 1472 C C . ALA A 1 191 ? -28.757 -5.122 41.087 1.00 71.06 191 ALA A C 1
ATOM 1474 O O . ALA A 1 191 ? -28.598 -5.597 39.965 1.00 71.06 191 ALA A O 1
ATOM 1475 N N . GLU A 1 192 ? -29.230 -3.892 41.283 1.00 64.44 192 GLU A N 1
ATOM 1476 C CA . GLU A 1 192 ? -29.637 -2.994 40.196 1.00 64.44 192 GLU A CA 1
ATOM 1477 C C . GLU A 1 192 ? -28.436 -2.539 39.361 1.00 64.44 192 GLU A C 1
ATOM 1479 O O . GLU A 1 192 ? -28.506 -2.548 38.136 1.00 64.44 192 GLU A O 1
ATOM 1484 N N . VAL A 1 193 ? -27.291 -2.257 39.996 1.00 66.25 193 VAL A N 1
ATOM 1485 C CA . VAL A 1 193 ? -26.044 -1.943 39.271 1.00 66.25 193 VAL A CA 1
ATOM 1486 C C . VAL A 1 193 ? -25.585 -3.127 38.414 1.00 66.25 193 VAL A C 1
ATOM 1488 O O . VAL A 1 193 ? -25.167 -2.943 37.274 1.00 66.25 193 VAL A O 1
ATOM 1491 N N . ARG A 1 194 ? -25.665 -4.360 38.933 1.00 68.62 194 ARG A N 1
ATOM 1492 C CA . ARG A 1 194 ? -25.314 -5.559 38.152 1.00 68.62 194 ARG A CA 1
ATOM 1493 C C . ARG A 1 194 ? -26.279 -5.791 36.992 1.00 68.62 194 ARG A C 1
ATOM 1495 O O . ARG A 1 194 ? -25.832 -6.235 35.939 1.00 68.62 194 ARG A O 1
ATOM 1502 N N . ALA A 1 195 ? -27.568 -5.518 37.182 1.00 72.25 195 ALA A N 1
ATOM 1503 C CA . ALA A 1 195 ? -28.574 -5.665 36.136 1.00 72.25 195 ALA A CA 1
ATOM 1504 C C . ALA A 1 195 ? -28.340 -4.677 34.982 1.00 72.25 195 ALA A C 1
ATOM 1506 O O . ALA A 1 195 ? -28.307 -5.110 33.833 1.00 72.25 195 ALA A O 1
ATOM 1507 N N . ASP A 1 196 ? -28.079 -3.406 35.296 1.00 68.50 196 ASP A N 1
ATOM 1508 C CA . ASP A 1 196 ? -27.785 -2.354 34.313 1.00 68.50 196 ASP A CA 1
ATOM 1509 C C . ASP A 1 196 ? -26.485 -2.636 33.539 1.00 68.50 196 ASP A C 1
ATOM 1511 O O . ASP A 1 196 ? -26.458 -2.605 32.310 1.00 68.50 196 ASP A O 1
ATOM 1515 N N . VAL A 1 197 ? -25.411 -3.033 34.233 1.00 69.44 197 VAL A N 1
ATOM 1516 C CA . VAL A 1 197 ? -24.161 -3.446 33.567 1.00 69.44 197 VAL A CA 1
ATOM 1517 C C . VAL A 1 197 ? -24.391 -4.664 32.667 1.00 69.44 197 VAL A C 1
ATOM 1519 O O . VAL A 1 197 ? -23.861 -4.719 31.559 1.00 69.44 197 VAL A O 1
ATOM 1522 N N . ALA A 1 198 ? -25.179 -5.646 33.113 1.00 73.94 198 ALA A N 1
ATOM 1523 C CA . ALA A 1 198 ? -25.478 -6.827 32.309 1.00 73.94 198 ALA A CA 1
ATOM 1524 C C . ALA A 1 198 ? -26.307 -6.489 31.061 1.00 73.94 198 ALA A C 1
ATOM 1526 O O . ALA A 1 198 ? -26.092 -7.098 30.020 1.00 73.94 198 ALA A O 1
ATOM 1527 N N . GLU A 1 199 ? -27.236 -5.539 31.145 1.00 74.62 199 GLU A N 1
ATOM 1528 C CA . GLU A 1 199 ? -27.991 -5.040 29.992 1.00 74.62 199 GLU A CA 1
ATOM 1529 C C . GLU A 1 199 ? -27.072 -4.332 28.993 1.00 74.62 199 GLU A C 1
ATOM 1531 O O . GLU A 1 199 ? -27.037 -4.709 27.824 1.00 74.62 199 GLU A O 1
ATOM 1536 N N . GLN A 1 200 ? -26.207 -3.435 29.469 1.00 68.12 200 GLN A N 1
ATOM 1537 C CA . GLN A 1 200 ? -25.228 -2.747 28.621 1.00 68.12 200 GLN A CA 1
ATOM 1538 C C . GLN A 1 200 ? -24.252 -3.712 27.929 1.00 68.12 200 GLN A C 1
ATOM 1540 O O . GLN A 1 200 ? -23.876 -3.495 26.778 1.00 68.12 200 GLN A O 1
ATOM 1545 N N . LEU A 1 201 ? -23.840 -4.788 28.608 1.00 73.19 201 LEU A N 1
ATOM 1546 C CA . LEU A 1 201 ? -22.998 -5.828 28.011 1.00 73.19 201 LEU A CA 1
ATOM 1547 C C . LEU A 1 201 ? -23.754 -6.696 26.995 1.00 73.19 201 LEU A C 1
ATOM 1549 O O . LEU A 1 201 ? -23.132 -7.182 26.054 1.00 73.19 201 LEU A O 1
ATOM 1553 N N . ARG A 1 202 ? -25.070 -6.893 27.154 1.00 80.06 202 ARG A N 1
ATOM 1554 C CA . ARG A 1 202 ? -25.890 -7.598 26.155 1.00 80.06 202 ARG A CA 1
ATOM 1555 C C . ARG A 1 202 ? -26.073 -6.760 24.900 1.00 80.06 202 ARG A C 1
ATOM 1557 O O . ARG A 1 202 ? -25.870 -7.290 23.817 1.00 80.06 202 ARG A O 1
ATOM 1564 N N . ASP A 1 203 ? -26.364 -5.470 25.037 1.00 73.25 203 ASP A N 1
ATOM 1565 C CA . ASP A 1 203 ? -26.431 -4.553 23.892 1.00 73.25 203 ASP A CA 1
ATOM 1566 C C . ASP A 1 203 ? -25.098 -4.526 23.131 1.00 73.25 203 ASP A C 1
ATOM 1568 O O . ASP A 1 203 ? -25.064 -4.590 21.904 1.00 73.25 203 ASP A O 1
ATOM 1572 N N . LEU A 1 204 ? -23.982 -4.510 23.870 1.00 71.06 204 LEU A N 1
ATOM 1573 C CA . LEU A 1 204 ? -22.646 -4.612 23.291 1.00 71.06 204 LEU A CA 1
ATOM 1574 C C . LEU A 1 204 ? -22.438 -5.935 22.546 1.00 71.06 204 LEU A C 1
ATOM 1576 O O . LEU A 1 204 ? -21.881 -5.937 21.452 1.00 71.06 204 LEU A O 1
ATOM 1580 N N . ALA A 1 205 ? -22.854 -7.054 23.139 1.00 75.31 205 ALA A N 1
ATOM 1581 C CA . ALA A 1 205 ? -22.751 -8.360 22.502 1.00 75.31 205 ALA A CA 1
ATOM 1582 C C . ALA A 1 205 ? -23.550 -8.396 21.195 1.00 75.31 205 ALA A C 1
ATOM 1584 O O . ALA A 1 205 ? -23.029 -8.881 20.200 1.00 75.31 205 ALA A O 1
ATOM 1585 N N . VAL A 1 206 ? -24.743 -7.795 21.164 1.00 77.94 206 VAL A N 1
ATOM 1586 C CA . VAL A 1 206 ? -25.545 -7.651 19.942 1.00 77.94 206 VAL A CA 1
ATOM 1587 C C . VAL A 1 206 ? -24.799 -6.826 18.888 1.00 77.94 206 VAL A C 1
ATOM 1589 O O . VAL A 1 206 ? -24.710 -7.243 17.739 1.00 77.94 206 VAL A O 1
ATOM 1592 N N . ASP A 1 207 ? -24.191 -5.695 19.254 1.00 71.50 207 ASP A N 1
ATOM 1593 C CA . ASP A 1 207 ? -23.395 -4.893 18.312 1.00 71.50 207 ASP A CA 1
ATOM 1594 C C . ASP A 1 207 ? -22.164 -5.636 17.766 1.00 71.50 207 ASP A C 1
ATOM 1596 O O . ASP A 1 207 ? -21.780 -5.430 16.611 1.00 71.50 207 ASP A O 1
ATOM 1600 N N . VAL A 1 208 ? -21.557 -6.511 18.571 1.00 72.81 208 VAL A N 1
ATOM 1601 C CA . VAL A 1 208 ? -20.443 -7.376 18.155 1.00 72.81 208 VAL A CA 1
ATOM 1602 C C . VAL A 1 208 ? -20.925 -8.509 17.250 1.00 72.81 208 VAL A C 1
ATOM 1604 O O . VAL A 1 208 ? -20.333 -8.742 16.198 1.00 72.81 208 VAL A O 1
ATOM 1607 N N . GLU A 1 209 ? -22.003 -9.194 17.625 1.00 76.94 209 GLU A N 1
ATOM 1608 C CA . GLU A 1 209 ? -22.611 -10.284 16.854 1.00 76.94 209 GLU A CA 1
ATOM 1609 C C . GLU A 1 209 ? -23.114 -9.800 15.491 1.00 76.94 209 GLU A C 1
ATOM 1611 O O . GLU A 1 209 ? -22.946 -10.481 14.481 1.00 76.94 209 GLU A O 1
ATOM 1616 N N . GLU A 1 210 ? -23.669 -8.590 15.438 1.00 74.81 210 GLU A N 1
ATOM 1617 C CA . GLU A 1 210 ? -24.103 -7.948 14.200 1.00 74.81 210 GLU A CA 1
ATOM 1618 C C . GLU A 1 210 ? -22.946 -7.337 13.385 1.00 74.81 210 GLU A C 1
ATOM 1620 O O . GLU A 1 210 ? -23.172 -6.764 12.314 1.00 74.81 210 GLU A O 1
ATOM 1625 N N . GLY A 1 211 ? -21.706 -7.435 13.877 1.00 63.00 211 GLY A N 1
ATOM 1626 C CA . GLY A 1 211 ? -20.509 -6.919 13.214 1.00 63.00 211 GLY A CA 1
ATOM 1627 C C . GLY A 1 211 ? -20.440 -5.391 13.143 1.00 63.00 211 GLY A C 1
ATOM 1628 O O . GLY A 1 211 ? -19.623 -4.852 12.398 1.00 63.00 211 GLY A O 1
ATOM 1629 N N . ARG A 1 212 ? -21.283 -4.675 13.900 1.00 68.25 212 ARG A N 1
ATOM 1630 C CA . ARG A 1 212 ? -21.295 -3.204 13.986 1.00 68.25 212 ARG A CA 1
ATOM 1631 C C . ARG A 1 212 ? -20.147 -2.668 14.829 1.00 68.25 212 ARG A C 1
ATOM 1633 O O . ARG A 1 212 ? -19.753 -1.515 14.656 1.00 68.25 212 ARG A O 1
ATOM 1640 N N . LEU A 1 213 ? -19.620 -3.485 15.736 1.00 67.88 213 LEU A N 1
ATOM 1641 C CA . LEU A 1 213 ? -18.518 -3.124 16.609 1.00 67.88 213 LEU A CA 1
ATOM 1642 C C . LEU A 1 213 ? -17.497 -4.263 16.702 1.00 67.88 213 LEU A C 1
ATOM 1644 O O . LEU A 1 213 ? -17.826 -5.367 17.125 1.00 67.88 213 LEU A O 1
ATOM 1648 N N . ARG A 1 214 ? -16.229 -3.981 16.396 1.00 67.44 214 ARG A N 1
ATOM 1649 C CA . ARG A 1 214 ? -15.115 -4.876 16.725 1.00 67.44 214 ARG A CA 1
ATOM 1650 C C . ARG A 1 214 ? -14.493 -4.438 18.042 1.00 67.44 214 ARG A C 1
ATOM 1652 O O . ARG A 1 214 ? -13.870 -3.381 18.124 1.00 67.44 214 ARG A O 1
ATOM 1659 N N . VAL A 1 215 ? -14.682 -5.234 19.087 1.00 67.69 215 VAL A N 1
ATOM 1660 C CA . VAL A 1 215 ? -14.171 -4.936 20.430 1.00 67.69 215 VAL A CA 1
ATOM 1661 C C . VAL A 1 215 ? -12.747 -5.466 20.569 1.00 67.69 215 VAL A C 1
ATOM 1663 O O . VAL A 1 215 ? -12.496 -6.640 20.317 1.00 67.69 215 VAL A O 1
ATOM 1666 N N . GLN A 1 216 ? -11.822 -4.600 20.981 1.00 61.88 216 GLN A N 1
ATOM 1667 C CA . GLN A 1 216 ? -10.450 -4.984 21.325 1.00 61.88 216 GLN A CA 1
ATOM 1668 C C . GLN A 1 216 ? -10.302 -5.211 22.826 1.00 61.88 216 GLN A C 1
ATOM 1670 O O . GLN A 1 216 ? -9.647 -6.156 23.255 1.00 61.88 216 GLN A O 1
ATOM 1675 N N . GLU A 1 217 ? -10.925 -4.357 23.636 1.00 62.38 217 GLU A N 1
ATOM 1676 C CA . GLU A 1 217 ? -10.838 -4.454 25.083 1.00 62.38 217 GLU A CA 1
ATOM 1677 C C . GLU A 1 217 ? -12.121 -3.950 25.749 1.00 62.38 217 GLU A C 1
ATOM 1679 O O . GLU A 1 217 ? -12.664 -2.904 25.391 1.00 62.38 217 GLU A O 1
ATOM 1684 N N . VAL A 1 218 ? -12.580 -4.684 26.764 1.00 64.75 218 VAL A N 1
ATOM 1685 C CA . VAL A 1 218 ? -13.628 -4.234 27.685 1.00 64.75 218 VAL A CA 1
ATOM 1686 C C . VAL A 1 218 ? -13.029 -4.172 29.080 1.00 64.75 218 VAL A C 1
ATOM 1688 O O . VAL A 1 218 ? -12.582 -5.185 29.618 1.00 64.75 218 VAL A O 1
ATOM 1691 N N . ARG A 1 219 ? -13.036 -2.985 29.685 1.00 65.62 219 ARG A N 1
ATOM 1692 C CA . ARG A 1 219 ? -12.657 -2.789 31.086 1.00 65.62 219 ARG A CA 1
ATOM 1693 C C . ARG A 1 219 ? -13.851 -2.305 31.878 1.00 65.62 219 ARG A C 1
ATOM 1695 O O . ARG A 1 219 ? -14.517 -1.351 31.493 1.00 65.62 219 ARG A O 1
ATOM 1702 N N . THR A 1 220 ? -14.068 -2.908 33.036 1.00 65.94 220 THR A N 1
ATOM 1703 C CA . THR A 1 220 ? -15.022 -2.407 34.025 1.00 65.94 220 THR A CA 1
ATOM 1704 C C . THR A 1 220 ? -14.256 -1.790 35.186 1.00 65.94 220 THR A C 1
ATOM 1706 O O . THR A 1 220 ? -13.422 -2.457 35.799 1.00 65.94 220 THR A O 1
ATOM 1709 N N . GLY A 1 221 ? -14.520 -0.525 35.492 1.00 65.75 221 GLY A N 1
ATOM 1710 C CA . GLY A 1 221 ? -13.903 0.206 36.595 1.00 65.75 221 GLY A CA 1
ATOM 1711 C C . GLY A 1 221 ? -14.939 0.765 37.565 1.00 65.75 221 GLY A C 1
ATOM 1712 O O . GLY A 1 221 ? -16.127 0.829 37.261 1.00 65.75 221 GLY A O 1
ATOM 1713 N N . ARG A 1 222 ? -14.486 1.201 38.743 1.00 61.91 222 ARG A N 1
ATOM 1714 C CA . ARG A 1 222 ? -15.278 2.046 39.647 1.00 61.91 222 ARG A CA 1
ATOM 1715 C C . ARG A 1 222 ? -14.652 3.433 39.716 1.00 61.91 222 ARG A C 1
ATOM 1717 O O . ARG A 1 222 ? -13.460 3.553 39.994 1.00 61.91 222 ARG A O 1
ATOM 1724 N N . ARG A 1 223 ? -15.458 4.475 39.514 1.00 57.91 223 ARG A N 1
ATOM 1725 C CA . ARG A 1 223 ? -15.057 5.876 39.690 1.00 57.91 223 ARG A CA 1
ATOM 1726 C C . ARG A 1 223 ? -16.038 6.559 40.639 1.00 57.91 223 ARG A C 1
ATOM 1728 O O . ARG A 1 223 ? -17.138 6.944 40.251 1.00 57.91 223 ARG A O 1
ATOM 1735 N N . GLY A 1 224 ? -15.647 6.688 41.906 1.00 66.00 224 GLY A N 1
ATOM 1736 C CA . GLY A 1 224 ? -16.559 7.137 42.962 1.00 66.00 224 GLY A CA 1
ATOM 1737 C C . GLY A 1 224 ? -17.681 6.119 43.191 1.00 66.00 224 GLY A C 1
ATOM 1738 O O . GLY A 1 224 ? -17.407 4.934 43.363 1.00 66.00 224 GLY A O 1
ATOM 1739 N N . SER A 1 225 ? -18.938 6.569 43.170 1.00 59.91 225 SER A N 1
ATOM 1740 C CA . SER A 1 225 ? -20.128 5.709 43.266 1.00 59.91 225 SER A CA 1
ATOM 1741 C C . SER A 1 225 ? -20.571 5.094 41.931 1.00 59.91 225 SER A C 1
ATOM 1743 O O . SER A 1 225 ? -21.573 4.386 41.905 1.00 59.91 225 SER A O 1
ATOM 1745 N N . HIS A 1 226 ? -19.859 5.351 40.829 1.00 56.56 226 HIS A N 1
ATOM 1746 C CA . HIS A 1 226 ? -20.225 4.867 39.496 1.00 56.56 226 HIS A CA 1
ATOM 1747 C C . HIS A 1 226 ? -19.424 3.628 39.108 1.00 56.56 226 HIS A C 1
ATOM 1749 O O . HIS A 1 226 ? -18.216 3.554 39.355 1.00 56.56 226 HIS A O 1
ATOM 1755 N N . VAL A 1 227 ? -20.095 2.683 38.453 1.00 60.78 227 VAL A N 1
ATOM 1756 C CA . VAL A 1 227 ? -19.432 1.662 37.642 1.00 60.78 227 VAL A CA 1
ATOM 1757 C C . VAL A 1 227 ? -19.274 2.239 36.238 1.00 60.78 227 VAL A C 1
ATOM 1759 O O . VAL A 1 227 ? -20.212 2.795 35.674 1.00 60.7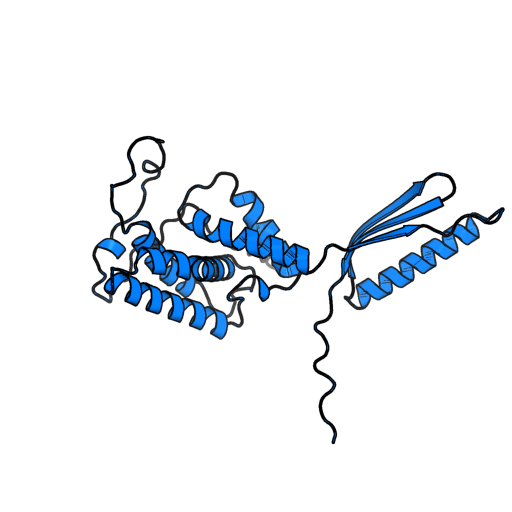8 227 VAL A O 1
ATOM 1762 N N . GLU A 1 228 ? -18.065 2.171 35.699 1.00 59.75 228 GLU A N 1
ATOM 1763 C CA . GLU A 1 228 ? -17.767 2.564 34.325 1.00 59.75 228 GLU A CA 1
ATOM 1764 C C . GLU A 1 228 ? -17.468 1.302 33.518 1.00 59.75 228 GLU A C 1
ATOM 1766 O O . GLU A 1 228 ? -16.643 0.486 33.931 1.00 59.75 228 GLU A O 1
ATOM 1771 N N . VAL A 1 229 ? -18.110 1.160 32.358 1.00 61.69 229 VAL A N 1
ATOM 1772 C CA . VAL A 1 229 ? -17.719 0.180 31.341 1.00 61.69 229 VAL A CA 1
ATOM 1773 C C . VAL A 1 229 ? -17.011 0.954 30.235 1.00 61.69 229 VAL A C 1
ATOM 1775 O O . VAL A 1 229 ? -17.615 1.747 29.509 1.00 61.69 229 VAL A O 1
ATOM 1778 N N . LEU A 1 230 ? -15.697 0.777 30.154 1.00 60.53 230 LEU A N 1
ATOM 1779 C CA . LEU A 1 230 ? -14.878 1.307 29.079 1.00 60.53 230 LEU A CA 1
ATOM 1780 C C . LEU A 1 230 ? -14.768 0.241 27.996 1.00 60.53 230 LEU A C 1
ATOM 1782 O O . LEU A 1 230 ? -14.213 -0.831 28.233 1.00 60.53 230 LEU A O 1
ATOM 1786 N N . ILE A 1 231 ? -15.269 0.563 26.810 1.00 61.94 231 ILE A N 1
ATOM 1787 C CA . ILE A 1 231 ? -15.138 -0.293 25.639 1.00 61.94 231 ILE A CA 1
ATOM 1788 C C . ILE A 1 231 ? -14.178 0.397 24.684 1.00 61.94 231 ILE A C 1
ATOM 1790 O O . ILE A 1 231 ? -14.437 1.499 24.191 1.00 61.94 231 ILE A O 1
ATOM 1794 N N . MET A 1 232 ? -13.056 -0.264 24.442 1.00 59.06 232 MET A N 1
ATOM 1795 C CA . MET A 1 232 ? -12.158 0.073 23.357 1.00 59.06 232 MET A CA 1
ATOM 1796 C C . MET A 1 232 ? -12.469 -0.855 22.194 1.00 59.06 232 MET A C 1
ATOM 1798 O O . MET A 1 232 ? -12.317 -2.076 22.275 1.00 59.06 232 MET A O 1
ATOM 1802 N N . GLY A 1 233 ? -12.946 -0.266 21.111 1.00 59.69 233 GLY A N 1
ATOM 1803 C CA . GLY A 1 233 ? -13.298 -0.992 19.909 1.00 59.69 233 GLY A CA 1
ATOM 1804 C C . GLY A 1 233 ? -13.416 -0.057 18.721 1.00 59.69 233 GLY A C 1
ATOM 1805 O O . GLY A 1 233 ? -13.082 1.128 18.787 1.00 59.69 233 GLY A O 1
ATOM 1806 N N . ARG A 1 234 ? -13.887 -0.596 17.607 1.00 62.19 234 ARG A N 1
ATOM 1807 C CA . ARG A 1 234 ? -14.101 0.153 16.372 1.00 62.19 234 ARG A CA 1
ATOM 1808 C C . ARG A 1 234 ? -15.504 -0.076 15.882 1.00 62.19 234 ARG A C 1
ATOM 1810 O O . ARG A 1 234 ? -15.957 -1.215 15.868 1.00 62.19 234 ARG A O 1
ATOM 1817 N N . VAL A 1 235 ? -16.178 0.999 15.492 1.00 62.03 235 VAL A N 1
ATOM 1818 C CA . VAL A 1 235 ? -17.474 0.878 14.831 1.00 62.03 235 VAL A CA 1
ATOM 1819 C C . VAL A 1 235 ? -17.203 0.599 13.369 1.00 62.03 235 VAL A C 1
ATOM 1821 O O . VAL A 1 235 ? -16.664 1.443 12.656 1.00 62.03 235 VAL A O 1
ATOM 1824 N N . THR A 1 236 ? -17.605 -0.575 12.915 1.00 57.66 236 THR A N 1
ATOM 1825 C CA . THR A 1 236 ? -17.628 -0.901 11.499 1.00 57.66 236 THR A CA 1
ATOM 1826 C C . THR A 1 236 ? -18.780 -0.107 10.898 1.00 57.66 236 THR A C 1
ATOM 1828 O O . THR A 1 236 ? -19.951 -0.463 11.043 1.00 57.66 236 THR A O 1
ATOM 1831 N N . ARG A 1 237 ? -18.483 1.031 10.258 1.00 53.38 237 ARG A N 1
ATOM 1832 C CA . ARG A 1 237 ? -19.499 1.710 9.450 1.00 53.38 237 ARG A CA 1
ATOM 1833 C C . ARG A 1 237 ? -19.861 0.761 8.315 1.00 53.38 237 ARG A C 1
ATOM 1835 O O . ARG A 1 237 ? -19.036 0.523 7.436 1.00 53.38 237 ARG A O 1
ATOM 1842 N N . ARG A 1 238 ? -21.087 0.223 8.331 1.00 45.84 238 ARG A N 1
ATOM 1843 C CA . ARG A 1 238 ? -21.663 -0.383 7.126 1.00 45.84 238 ARG A CA 1
ATOM 1844 C C . ARG A 1 238 ? -21.487 0.622 5.992 1.00 45.84 238 ARG A C 1
ATOM 1846 O O . ARG A 1 238 ? -21.779 1.809 6.173 1.00 45.84 238 ARG A O 1
ATOM 1853 N N . ALA A 1 239 ? -21.004 0.151 4.844 1.00 40.00 239 ALA A N 1
ATOM 1854 C CA . ALA A 1 239 ? -21.176 0.899 3.610 1.00 40.00 239 ALA A CA 1
ATOM 1855 C C . ALA A 1 239 ? -22.660 1.298 3.525 1.00 40.00 239 ALA A C 1
ATOM 1857 O O . ALA A 1 239 ? -23.504 0.473 3.888 1.00 40.00 239 ALA A O 1
ATOM 1858 N N . PRO A 1 240 ? -22.999 2.542 3.141 1.00 35.56 240 PRO A N 1
ATOM 1859 C CA . PRO A 1 240 ? -24.394 2.894 2.944 1.00 35.56 240 PRO A CA 1
ATOM 1860 C C . PRO A 1 240 ? -24.977 1.874 1.971 1.00 35.56 240 PRO A C 1
ATOM 1862 O O . PRO A 1 240 ? -24.460 1.721 0.861 1.00 35.56 240 PRO A O 1
ATOM 1865 N N . ASP A 1 241 ? -25.986 1.131 2.428 1.00 37.41 241 ASP A N 1
ATOM 1866 C CA . ASP A 1 241 ? -26.700 0.182 1.591 1.00 37.41 241 ASP A CA 1
ATOM 1867 C C . ASP A 1 241 ? -27.116 0.948 0.331 1.00 37.41 241 ASP A C 1
ATOM 1869 O O . ASP A 1 241 ? -27.886 1.911 0.388 1.00 37.41 241 ASP A O 1
ATOM 1873 N N . THR A 1 242 ? -26.581 0.549 -0.823 1.00 37.75 242 THR A N 1
ATOM 1874 C CA . THR A 1 242 ? -27.109 0.944 -2.132 1.00 37.75 242 THR A CA 1
ATOM 1875 C C . THR A 1 242 ? -28.426 0.201 -2.322 1.00 37.75 242 THR A C 1
ATOM 1877 O O . THR A 1 242 ? -28.564 -0.710 -3.125 1.00 37.75 242 THR A O 1
ATOM 1880 N N . ALA A 1 243 ? -29.403 0.555 -1.499 1.00 38.84 243 ALA A N 1
ATOM 1881 C CA . ALA A 1 243 ? -30.742 0.010 -1.511 1.00 38.84 243 ALA A CA 1
ATOM 1882 C C . ALA A 1 243 ? -31.710 1.160 -1.261 1.00 38.84 243 ALA A C 1
ATOM 1884 O O . ALA A 1 243 ? -32.304 1.252 -0.193 1.00 38.84 243 ALA A O 1
ATOM 1885 N N . SER A 1 244 ? -31.811 2.069 -2.236 1.00 37.97 244 SER A N 1
ATOM 1886 C CA . SER A 1 244 ? -32.980 2.930 -2.488 1.00 37.97 244 SER A CA 1
ATOM 1887 C C . SER A 1 244 ? -32.755 3.786 -3.742 1.00 37.97 244 SER A C 1
ATOM 1889 O O . SER A 1 244 ? -32.359 4.941 -3.641 1.00 37.97 244 SER A O 1
ATOM 1891 N N . SER A 1 245 ? -32.975 3.206 -4.922 1.00 32.97 245 SER A N 1
ATOM 1892 C CA . SER A 1 245 ? -33.315 3.879 -6.194 1.00 32.97 245 SER A CA 1
ATOM 1893 C C . SER A 1 245 ? -33.368 2.759 -7.244 1.00 32.97 245 SER A C 1
ATOM 1895 O O . SER A 1 245 ? -32.398 2.031 -7.395 1.00 32.97 245 SER A O 1
ATOM 1897 N N . GLU A 1 246 ? -34.458 2.422 -7.920 1.00 31.77 246 GLU A N 1
ATOM 1898 C CA . GLU A 1 246 ? -35.772 3.028 -8.071 1.00 31.77 246 GLU A CA 1
ATOM 1899 C C . GLU A 1 246 ? -36.763 1.890 -8.356 1.00 31.77 246 GLU A C 1
ATOM 1901 O O . GLU A 1 246 ? -36.595 1.115 -9.295 1.00 31.77 246 GLU A O 1
ATOM 1906 N N . ALA A 1 247 ? -37.809 1.797 -7.538 1.00 36.81 247 ALA A N 1
ATOM 1907 C CA . ALA A 1 247 ? -39.117 1.433 -8.049 1.00 36.81 247 ALA A CA 1
ATOM 1908 C C . ALA A 1 247 ? -39.817 2.759 -8.356 1.00 36.81 247 ALA A C 1
ATOM 1910 O O . ALA A 1 247 ? -40.140 3.511 -7.433 1.00 36.81 247 ALA A O 1
ATOM 1911 N N . SER A 1 248 ? -39.989 3.072 -9.636 1.00 36.41 248 SER A N 1
ATOM 1912 C CA . SER A 1 248 ? -40.973 4.024 -10.165 1.00 36.41 248 SER A CA 1
ATOM 1913 C C . SER A 1 248 ? -41.245 3.679 -11.620 1.00 36.41 248 SER A C 1
ATOM 1915 O O . SER A 1 248 ? -40.259 3.494 -12.365 1.00 36.41 248 SER A O 1
#

Organism: NCBI:txid57498